Protein AF-A0A7S2D2C0-F1 (afdb_monomer_lite)

Foldseek 3Di:
DVVVVVVVVVVVVVVLQPDFAADLVVLVVLLVLLVVLLVVLVVLCDQDPVRDHRQLLVLLLSLLSSLLSLLQSLCSQAVGDGPCSVPVPDLCFSLNSLVSLLPGDGPDVLSVLSNPAPDDPVRSVVSSVSNDLSPAADPVDDHHSSPPDDPVSSVSSSVNSVSSSVSSVVSSPHDHDVPDPPPPDDD

Organism: NCBI:txid327968

Structure (mmCIF, N/CA/C/O backbone):
data_AF-A0A7S2D2C0-F1
#
_entry.id   AF-A0A7S2D2C0-F1
#
loop_
_atom_site.group_PDB
_atom_site.id
_atom_site.type_symbol
_atom_site.label_atom_id
_atom_site.label_alt_id
_atom_site.label_comp_id
_atom_site.label_asym_id
_atom_site.label_entity_id
_atom_site.label_seq_id
_atom_site.pdbx_PDB_ins_code
_atom_site.Cartn_x
_atom_site.Cartn_y
_atom_site.Cartn_z
_atom_site.occupancy
_atom_site.B_iso_or_equiv
_atom_site.auth_seq_id
_atom_site.auth_comp_id
_atom_site.auth_asym_id
_atom_site.auth_atom_id
_atom_site.pdbx_PDB_model_num
ATOM 1 N N . SER A 1 1 ? -29.778 35.497 5.885 1.00 68.94 1 SER A N 1
ATOM 2 C CA . SER A 1 1 ? -30.006 34.073 6.226 1.00 68.94 1 SER A CA 1
ATOM 3 C C . SER A 1 1 ? -29.494 33.054 5.188 1.00 68.94 1 SER A C 1
ATOM 5 O O . SER A 1 1 ? -29.761 31.874 5.357 1.00 68.94 1 SER A O 1
ATOM 7 N N . ARG A 1 2 ? -28.680 33.417 4.177 1.00 57.88 2 ARG A N 1
ATOM 8 C CA . ARG A 1 2 ? -27.965 32.431 3.324 1.00 57.88 2 ARG A CA 1
ATOM 9 C C . ARG A 1 2 ? -26.562 32.078 3.838 1.00 57.88 2 ARG A C 1
ATOM 11 O O . ARG A 1 2 ? -26.126 30.949 3.661 1.00 57.88 2 ARG A O 1
ATOM 18 N N . GLU A 1 3 ? -25.887 33.007 4.514 1.00 62.06 3 GLU A N 1
ATOM 19 C CA . GLU A 1 3 ? -24.570 32.765 5.128 1.00 62.06 3 GLU A CA 1
ATOM 20 C C . GLU A 1 3 ? -24.639 31.813 6.321 1.00 62.06 3 GLU A C 1
ATOM 22 O O . GLU A 1 3 ? -23.828 30.903 6.398 1.00 62.06 3 GLU A O 1
ATOM 27 N N . ALA A 1 4 ? -25.650 31.931 7.188 1.00 64.81 4 ALA A N 1
ATOM 28 C CA . ALA A 1 4 ? -25.847 30.996 8.300 1.00 64.81 4 ALA A CA 1
ATOM 29 C C . ALA A 1 4 ? -26.129 29.557 7.820 1.00 64.81 4 ALA A C 1
ATOM 31 O O . ALA A 1 4 ? -25.615 28.604 8.392 1.00 64.81 4 ALA A O 1
ATOM 32 N N . ALA A 1 5 ? -26.885 29.396 6.725 1.00 64.38 5 ALA A N 1
ATOM 33 C CA . ALA A 1 5 ? -27.133 28.089 6.113 1.00 64.38 5 ALA A CA 1
ATOM 34 C C . ALA A 1 5 ? -25.870 27.505 5.452 1.00 64.38 5 ALA A C 1
ATOM 36 O O . ALA A 1 5 ? -25.628 26.306 5.548 1.00 64.38 5 ALA A O 1
ATOM 37 N N . ARG A 1 6 ? -25.030 28.347 4.829 1.00 64.88 6 ARG A N 1
ATOM 38 C CA . ARG A 1 6 ? -23.723 27.932 4.289 1.00 64.88 6 ARG A CA 1
ATOM 39 C C . ARG A 1 6 ? -22.724 27.570 5.386 1.00 64.88 6 ARG A C 1
ATOM 41 O O . ARG A 1 6 ? -22.028 26.576 5.244 1.00 64.88 6 ARG A O 1
ATOM 48 N N . ALA A 1 7 ? -22.678 28.337 6.473 1.00 66.31 7 ALA A N 1
ATOM 49 C CA . ALA A 1 7 ? -21.824 28.051 7.621 1.00 66.31 7 ALA A CA 1
ATOM 50 C C . ALA A 1 7 ? -22.246 26.752 8.323 1.00 66.31 7 ALA A C 1
ATOM 52 O O . ALA A 1 7 ? -21.394 25.931 8.639 1.00 66.31 7 ALA A O 1
ATOM 53 N N . GLY A 1 8 ? -23.554 26.523 8.488 1.00 63.22 8 GLY A N 1
ATOM 54 C CA . GLY A 1 8 ? -24.083 25.267 9.027 1.00 63.22 8 GLY A CA 1
ATOM 55 C C . GLY A 1 8 ? -23.788 24.058 8.135 1.00 63.22 8 GLY A C 1
ATOM 56 O O . GLY A 1 8 ? -23.402 23.011 8.644 1.00 63.22 8 GLY A O 1
ATOM 57 N N . ALA A 1 9 ? -23.900 24.207 6.810 1.00 64.06 9 ALA A N 1
ATOM 58 C CA . ALA A 1 9 ? -23.531 23.154 5.864 1.00 64.06 9 ALA A CA 1
ATOM 59 C C . ALA A 1 9 ? -22.023 22.851 5.890 1.00 64.06 9 ALA A C 1
ATOM 61 O O . ALA A 1 9 ? -21.646 21.686 5.921 1.00 64.06 9 ALA A O 1
ATOM 62 N N . ALA A 1 10 ? -21.172 23.880 5.954 1.00 62.94 10 ALA A N 1
ATOM 63 C CA . ALA A 1 10 ? -19.723 23.714 6.053 1.00 62.94 10 ALA A CA 1
ATOM 64 C C . ALA A 1 10 ? -19.297 23.047 7.373 1.00 62.94 10 ALA A C 1
ATOM 66 O O . ALA A 1 10 ? -18.395 22.215 7.368 1.00 62.94 10 ALA A O 1
ATOM 67 N N . LEU A 1 11 ? -19.964 23.368 8.489 1.00 60.56 11 LEU A N 1
ATOM 68 C CA . LEU A 1 11 ? -19.725 22.698 9.770 1.00 60.56 11 LEU A CA 1
ATOM 69 C C . LEU A 1 11 ? -20.127 21.221 9.716 1.00 60.56 11 LEU A C 1
ATOM 71 O O . LEU A 1 11 ? -19.358 20.373 10.142 1.00 60.56 11 LEU A O 1
ATOM 75 N N . ALA A 1 12 ? -21.304 20.910 9.166 1.00 60.34 12 ALA A N 1
ATOM 76 C CA . ALA A 1 12 ? -21.775 19.532 9.037 1.00 60.34 12 ALA A CA 1
ATOM 77 C C . ALA A 1 12 ? -20.901 18.699 8.082 1.00 60.34 12 ALA A C 1
ATOM 79 O O . ALA A 1 12 ? -20.691 17.511 8.311 1.00 60.34 12 ALA A O 1
ATOM 80 N N . GLU A 1 13 ? -20.374 19.316 7.023 1.00 58.22 13 GLU A N 1
ATOM 81 C CA . GLU A 1 13 ? -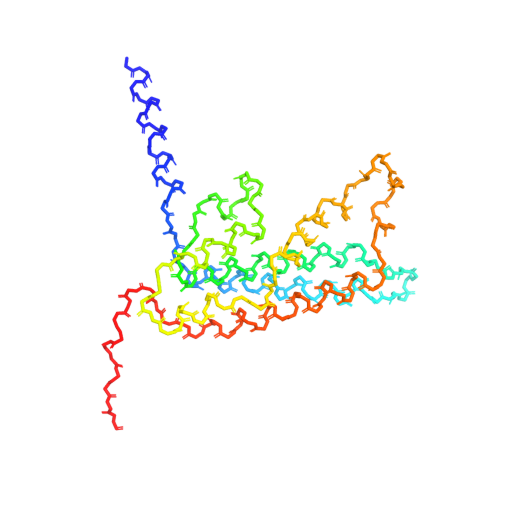19.440 18.681 6.090 1.00 58.22 13 GLU A CA 1
ATOM 82 C C . GLU A 1 13 ? -18.065 18.439 6.739 1.00 58.22 13 GLU A C 1
ATOM 84 O O . GLU A 1 13 ? -17.465 17.388 6.516 1.00 58.22 13 GLU A O 1
ATOM 89 N N . ALA A 1 14 ? -17.599 19.349 7.603 1.00 60.44 14 ALA A N 1
ATOM 90 C CA . ALA A 1 14 ? -16.394 19.155 8.410 1.00 60.44 14 ALA A CA 1
ATOM 91 C C . ALA A 1 14 ? -16.568 18.034 9.454 1.00 60.44 14 ALA A C 1
ATOM 93 O O . ALA A 1 14 ? -15.718 17.150 9.546 1.00 60.44 14 ALA A O 1
ATOM 94 N N . ASP A 1 15 ? -17.701 18.004 10.159 1.00 58.56 15 ASP A N 1
ATOM 95 C CA . ASP A 1 15 ? -18.046 16.948 11.126 1.00 58.56 15 ASP A CA 1
ATOM 96 C C . ASP A 1 15 ? -18.143 15.568 10.447 1.00 58.56 15 ASP A C 1
ATOM 98 O O . ASP A 1 15 ? -17.658 14.554 10.957 1.00 58.56 15 ASP A O 1
ATOM 102 N N . ALA A 1 16 ? -18.735 15.517 9.247 1.00 56.69 16 ALA A N 1
ATOM 103 C CA . ALA A 1 16 ? -18.801 14.301 8.442 1.00 56.69 16 ALA A CA 1
ATOM 104 C C . ALA A 1 16 ? -17.417 13.858 7.935 1.00 56.69 16 ALA A C 1
ATOM 106 O O . ALA A 1 16 ? -17.159 12.657 7.841 1.00 56.69 16 ALA A O 1
ATOM 107 N N . ALA A 1 17 ? -16.519 14.802 7.640 1.00 59.34 17 ALA A N 1
ATOM 108 C CA . ALA A 1 17 ? -15.149 14.510 7.231 1.00 59.34 17 ALA A CA 1
ATOM 109 C C . ALA A 1 17 ? -14.286 13.958 8.378 1.00 59.34 17 ALA A C 1
ATOM 111 O O . ALA A 1 17 ? -13.376 13.174 8.110 1.00 59.34 17 ALA A O 1
ATOM 112 N N . GLU A 1 18 ? -14.568 14.316 9.634 1.00 68.62 18 GLU A N 1
ATOM 113 C CA . GLU A 1 18 ? -13.828 13.820 10.804 1.00 68.62 18 GLU A CA 1
ATOM 114 C C . GLU A 1 18 ? -14.336 12.475 11.336 1.00 68.62 18 GLU A C 1
ATOM 116 O O . GLU A 1 18 ? -13.589 11.748 12.002 1.00 68.62 18 GLU A O 1
ATOM 121 N N . ARG A 1 19 ? -15.579 12.087 11.022 1.00 80.31 19 ARG A N 1
ATOM 122 C CA . ARG A 1 19 ? -16.138 10.819 11.499 1.00 80.31 19 ARG A CA 1
ATOM 123 C C . ARG A 1 19 ? -15.390 9.624 10.899 1.00 80.31 19 ARG A C 1
ATOM 125 O O . ARG A 1 19 ? -15.497 9.323 9.712 1.00 80.31 19 ARG A O 1
ATOM 132 N N . ARG A 1 20 ? -14.676 8.888 11.755 1.00 85.25 20 ARG A N 1
ATOM 133 C CA . ARG A 1 20 ? -14.013 7.631 11.389 1.00 85.25 20 ARG A CA 1
ATOM 134 C C . ARG A 1 20 ? -15.026 6.493 11.280 1.00 85.25 20 ARG A C 1
ATOM 136 O O . ARG A 1 20 ? -15.811 6.252 12.196 1.00 85.25 20 ARG A O 1
ATOM 143 N N . VAL A 1 21 ? -14.984 5.778 10.163 1.00 85.62 21 VAL A N 1
ATOM 144 C CA . VAL A 1 21 ? -15.832 4.619 9.877 1.00 85.62 21 VAL A CA 1
ATOM 145 C C . VAL A 1 21 ? -15.015 3.347 10.042 1.00 85.62 21 VAL A C 1
ATOM 147 O O . VAL A 1 21 ? -13.989 3.174 9.388 1.00 85.62 21 VAL A O 1
ATOM 150 N N . VAL A 1 22 ? -15.492 2.457 10.906 1.00 87.06 22 VAL A N 1
ATOM 151 C CA . VAL A 1 22 ? -15.033 1.071 11.021 1.00 87.06 22 VAL A CA 1
ATOM 152 C C . VAL A 1 22 ? -16.021 0.205 10.248 1.00 87.06 22 VAL A C 1
ATOM 154 O O . VAL A 1 22 ? -17.225 0.297 10.474 1.00 87.06 22 VAL A O 1
ATOM 157 N N . ASP A 1 23 ? -15.521 -0.609 9.324 1.00 89.44 23 ASP A N 1
ATOM 158 C CA . ASP A 1 23 ? -16.351 -1.464 8.475 1.00 89.44 23 ASP A CA 1
ATOM 159 C C . ASP A 1 23 ? -15.531 -2.665 7.994 1.00 89.44 23 ASP A C 1
ATOM 161 O O . ASP A 1 23 ? -14.694 -2.553 7.094 1.00 89.44 23 ASP A O 1
ATOM 165 N N . LYS A 1 24 ? -15.763 -3.838 8.593 1.00 86.12 24 LYS A N 1
ATOM 166 C CA . LYS A 1 24 ? -15.028 -5.061 8.240 1.00 86.12 24 LYS A CA 1
ATOM 167 C C . LYS A 1 24 ? -15.394 -5.629 6.876 1.00 86.12 24 LYS A C 1
ATOM 169 O O . LYS A 1 24 ? -14.548 -6.271 6.250 1.00 86.12 24 LYS A O 1
ATOM 174 N N . VAL A 1 25 ? -16.619 -5.402 6.404 1.00 90.12 25 VAL A N 1
ATOM 175 C CA . VAL A 1 25 ? -17.038 -5.852 5.071 1.00 90.12 25 VAL A CA 1
ATOM 176 C C . VAL A 1 25 ? -16.270 -5.052 4.027 1.00 90.12 25 VAL A C 1
ATOM 178 O O . VAL A 1 25 ? -15.662 -5.630 3.121 1.00 90.12 25 VAL A O 1
ATOM 181 N N . LEU A 1 26 ? -16.221 -3.730 4.197 1.00 91.56 26 LEU A N 1
ATOM 182 C CA . LEU A 1 26 ? -15.423 -2.854 3.350 1.00 91.56 26 LEU A CA 1
ATOM 183 C C . LEU A 1 26 ? -13.924 -3.144 3.493 1.00 91.56 26 LEU A C 1
ATOM 185 O O . LEU A 1 26 ? -13.220 -3.180 2.485 1.00 91.56 26 LEU A O 1
ATOM 189 N N . ALA A 1 27 ? -13.432 -3.429 4.702 1.00 92.19 27 ALA A N 1
ATOM 190 C CA . ALA A 1 27 ? -12.039 -3.815 4.913 1.00 92.19 27 ALA A CA 1
ATOM 191 C C . ALA A 1 27 ? -11.648 -5.050 4.091 1.00 92.19 27 ALA A C 1
ATOM 193 O O . ALA A 1 27 ? -10.611 -5.048 3.430 1.00 92.19 27 ALA A O 1
ATOM 194 N N . GLY A 1 28 ? -12.501 -6.081 4.071 1.00 93.62 28 GLY A N 1
ATOM 195 C CA . GLY A 1 28 ? -12.298 -7.267 3.237 1.00 93.62 28 GLY A CA 1
ATOM 196 C C . GLY A 1 28 ? -12.213 -6.937 1.743 1.00 93.62 28 GLY A C 1
ATOM 197 O O . GLY A 1 28 ? -11.390 -7.513 1.032 1.00 93.62 28 GLY A O 1
ATOM 198 N N . ARG A 1 29 ? -12.996 -5.960 1.262 1.00 95.19 29 ARG A N 1
ATOM 199 C CA . ARG A 1 29 ? -12.909 -5.475 -0.127 1.00 95.19 29 ARG A CA 1
ATOM 200 C C . ARG A 1 29 ? -11.583 -4.775 -0.404 1.00 95.19 29 ARG A C 1
ATOM 202 O O . ARG A 1 29 ? -10.926 -5.133 -1.373 1.00 95.19 29 ARG A O 1
ATOM 209 N N . TYR A 1 30 ? -11.141 -3.871 0.467 1.00 95.25 30 TYR A N 1
ATOM 210 C CA . TYR A 1 30 ? -9.826 -3.232 0.336 1.00 95.25 30 TYR A CA 1
ATOM 211 C C . TYR A 1 30 ? -8.680 -4.252 0.346 1.00 95.25 30 TYR A C 1
ATOM 213 O O . TYR A 1 30 ? -7.763 -4.165 -0.466 1.00 95.25 30 TYR A O 1
ATOM 221 N N . LEU A 1 31 ? -8.736 -5.269 1.210 1.00 96.25 31 LEU A N 1
ATOM 222 C CA . LEU A 1 31 ? -7.722 -6.322 1.203 1.00 96.25 31 LEU A CA 1
ATOM 223 C C . LEU A 1 31 ? -7.752 -7.144 -0.093 1.00 96.25 31 LEU A C 1
ATOM 225 O O . LEU A 1 31 ? -6.700 -7.532 -0.600 1.00 96.25 31 LEU A O 1
ATOM 229 N N . GLN A 1 32 ? -8.940 -7.409 -0.639 1.00 97.00 32 GLN A N 1
ATOM 230 C CA . GLN A 1 32 ? -9.084 -8.085 -1.925 1.00 97.00 32 GLN A CA 1
ATOM 231 C C . GLN A 1 32 ? -8.488 -7.259 -3.073 1.00 97.00 32 GLN A C 1
ATOM 233 O O . GLN A 1 32 ? -7.784 -7.829 -3.906 1.00 97.00 32 GLN A O 1
ATOM 238 N N . GLU A 1 33 ? -8.701 -5.941 -3.088 1.00 97.12 33 GLU A N 1
ATOM 239 C CA . GLU A 1 33 ? -8.042 -5.032 -4.037 1.00 97.12 33 GLU A CA 1
ATOM 240 C C . GLU A 1 33 ? -6.516 -5.120 -3.896 1.00 97.12 33 GLU A C 1
ATOM 242 O O . GLU A 1 33 ? -5.819 -5.367 -4.875 1.00 97.12 33 GLU A O 1
ATOM 247 N N . ALA A 1 34 ? -5.977 -5.077 -2.671 1.00 97.56 34 ALA A N 1
ATOM 248 C CA . ALA A 1 34 ? -4.537 -5.237 -2.443 1.00 97.56 34 ALA A CA 1
ATOM 249 C C . ALA A 1 34 ? -3.982 -6.567 -3.001 1.00 97.56 34 ALA A C 1
ATOM 251 O O . ALA A 1 34 ? -2.893 -6.611 -3.581 1.00 97.56 34 ALA A O 1
ATOM 252 N N . LYS A 1 35 ? -4.734 -7.668 -2.852 1.00 98.19 35 LYS A N 1
ATOM 253 C CA . LYS A 1 35 ? -4.386 -8.983 -3.422 1.00 98.19 35 LYS A CA 1
ATOM 254 C C . LYS A 1 35 ? -4.430 -8.958 -4.956 1.00 98.19 35 LYS A C 1
ATOM 256 O O . LYS A 1 35 ? -3.550 -9.549 -5.590 1.00 98.19 35 LYS A O 1
ATOM 261 N N . LEU A 1 36 ? -5.421 -8.287 -5.548 1.00 98.38 36 LEU A N 1
ATOM 262 C CA . LEU A 1 36 ? -5.562 -8.126 -6.997 1.00 98.38 36 LEU A CA 1
ATOM 263 C C . LEU A 1 36 ? -4.392 -7.332 -7.587 1.00 98.38 36 LEU A C 1
ATOM 265 O O . LEU A 1 36 ? -3.808 -7.768 -8.578 1.00 98.38 36 LEU A O 1
ATOM 269 N N . GLU A 1 37 ? -3.969 -6.252 -6.935 1.00 98.06 37 GLU A N 1
ATOM 270 C CA . GLU A 1 37 ? -2.798 -5.477 -7.355 1.00 98.06 37 GLU A CA 1
ATOM 271 C C . GLU A 1 37 ? -1.543 -6.359 -7.465 1.00 98.06 37 GLU A C 1
ATOM 273 O O . GLU A 1 37 ? -0.810 -6.320 -8.455 1.00 98.06 37 GLU A O 1
ATOM 278 N N . MET A 1 38 ? -1.342 -7.279 -6.517 1.00 98.31 38 MET A N 1
ATOM 279 C CA . MET A 1 38 ? -0.231 -8.238 -6.570 1.00 98.31 38 MET A CA 1
ATOM 280 C C . MET A 1 38 ? -0.382 -9.310 -7.666 1.00 98.31 38 MET A C 1
ATOM 282 O O . MET A 1 38 ? 0.610 -9.921 -8.080 1.00 98.31 38 MET A O 1
ATOM 286 N N . VAL A 1 39 ? -1.594 -9.580 -8.166 1.00 98.00 39 VAL A N 1
ATOM 287 C CA . VAL A 1 39 ? -1.796 -10.380 -9.392 1.00 98.00 39 VAL A CA 1
ATOM 288 C C . VAL A 1 39 ? -1.304 -9.595 -10.605 1.00 98.00 39 VAL A C 1
ATOM 290 O O . VAL A 1 39 ? -0.554 -10.143 -11.416 1.00 98.00 39 VAL A O 1
ATOM 293 N N . VAL A 1 40 ? -1.667 -8.315 -10.698 1.00 97.38 40 VAL A N 1
ATOM 294 C CA . VAL A 1 40 ? -1.250 -7.434 -11.797 1.00 97.38 40 VAL A CA 1
ATOM 295 C C . VAL A 1 40 ? 0.271 -7.298 -11.832 1.00 97.38 40 VAL A C 1
ATOM 297 O O . VAL A 1 40 ? 0.880 -7.522 -12.878 1.00 97.38 40 VAL A O 1
ATOM 300 N N . VAL A 1 41 ? 0.909 -7.056 -10.683 1.00 97.38 41 VAL A N 1
ATOM 301 C CA . VAL A 1 41 ? 2.376 -7.005 -10.553 1.00 97.38 41 VAL A CA 1
ATOM 302 C C . VAL A 1 41 ? 3.035 -8.276 -11.091 1.00 97.38 41 VAL A C 1
ATOM 304 O O . VAL A 1 41 ? 3.977 -8.201 -11.877 1.00 97.38 41 VAL A O 1
ATOM 307 N N . ARG A 1 42 ? 2.516 -9.460 -10.739 1.00 96.19 42 ARG A N 1
ATOM 308 C CA . ARG A 1 42 ? 3.052 -10.737 -11.244 1.00 96.19 42 ARG A CA 1
ATOM 309 C C . ARG A 1 42 ? 2.971 -10.860 -12.762 1.00 96.19 42 ARG A C 1
ATOM 311 O O . ARG A 1 42 ? 3.821 -11.533 -13.342 1.00 96.19 42 ARG A O 1
ATOM 318 N N . ARG A 1 43 ? 1.967 -10.253 -13.403 1.00 95.19 43 ARG A N 1
ATOM 319 C CA . ARG A 1 43 ? 1.872 -10.222 -14.867 1.00 95.19 43 ARG A CA 1
ATOM 320 C C . ARG A 1 43 ? 2.829 -9.199 -15.468 1.00 95.19 43 ARG A C 1
ATOM 322 O O . ARG A 1 43 ? 3.508 -9.528 -16.429 1.00 95.19 43 ARG A O 1
ATOM 329 N N . LEU A 1 44 ? 2.917 -8.006 -14.885 1.00 95.19 44 LEU A N 1
ATOM 330 C CA . LEU A 1 44 ? 3.800 -6.930 -15.351 1.00 95.19 44 LEU A CA 1
ATOM 331 C C . LEU A 1 44 ? 5.285 -7.280 -15.276 1.00 95.19 44 LEU A C 1
ATOM 333 O O . LEU A 1 44 ? 6.078 -6.707 -16.013 1.00 95.19 44 LEU A O 1
ATOM 337 N N . MET A 1 45 ? 5.661 -8.201 -14.394 1.00 96.12 45 MET A N 1
ATOM 338 C CA . MET A 1 45 ? 7.042 -8.654 -14.220 1.00 96.12 45 MET A CA 1
ATOM 339 C C . MET A 1 45 ? 7.412 -9.858 -15.092 1.00 96.12 45 MET A C 1
ATOM 341 O O . MET A 1 45 ? 8.476 -10.443 -14.902 1.00 96.12 45 MET A O 1
ATOM 345 N N . LYS A 1 46 ? 6.543 -10.261 -16.021 1.00 94.25 46 LYS A N 1
ATOM 346 C CA . LYS A 1 46 ? 6.809 -11.353 -16.954 1.00 94.25 46 LYS A CA 1
ATOM 347 C C . LYS A 1 46 ? 6.774 -10.837 -18.377 1.00 94.25 46 LYS A C 1
ATOM 349 O O . LYS A 1 46 ? 5.845 -10.126 -18.753 1.00 94.25 46 LYS A O 1
ATOM 354 N N . ASP A 1 47 ? 7.733 -11.291 -19.168 1.00 91.38 47 ASP A N 1
ATOM 355 C CA . ASP A 1 47 ? 7.628 -11.181 -20.612 1.00 91.38 47 ASP A CA 1
ATOM 356 C C . ASP A 1 47 ? 6.438 -12.024 -21.094 1.00 91.38 47 ASP A C 1
ATOM 358 O O . ASP A 1 47 ? 6.105 -13.075 -20.531 1.00 91.38 47 ASP A O 1
ATOM 362 N N . SER A 1 48 ? 5.746 -11.516 -22.107 1.00 87.00 48 SER A N 1
ATOM 363 C CA . SER A 1 48 ? 4.617 -12.188 -22.744 1.00 87.00 48 SER A CA 1
ATOM 364 C C . SER A 1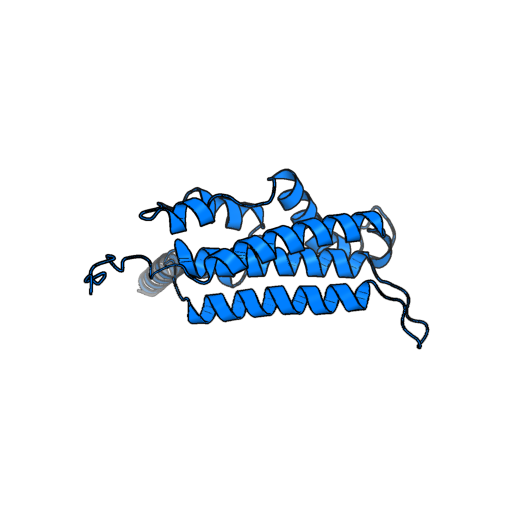 48 ? 5.027 -12.811 -24.072 1.00 87.00 48 SER A C 1
ATOM 366 O O . SER A 1 48 ? 5.947 -12.333 -24.734 1.00 87.00 48 SER A O 1
ATOM 368 N N . GLU A 1 49 ? 4.291 -13.840 -24.481 1.00 84.88 49 GLU A N 1
ATOM 369 C CA . GLU A 1 49 ? 4.462 -14.504 -25.779 1.00 84.88 49 GLU A CA 1
ATOM 370 C C . GLU A 1 49 ? 4.220 -13.543 -26.957 1.00 84.88 49 GLU A C 1
ATOM 372 O O . GLU A 1 49 ? 4.871 -13.666 -27.989 1.00 84.88 49 GLU A O 1
ATOM 377 N N . ASP A 1 50 ? 3.393 -12.509 -26.760 1.00 88.06 50 ASP A N 1
ATOM 378 C CA . ASP A 1 50 ? 3.104 -11.454 -27.743 1.00 88.06 50 ASP A CA 1
ATOM 379 C C . ASP A 1 50 ? 4.227 -10.401 -27.868 1.00 88.06 50 ASP A C 1
ATOM 381 O O . ASP A 1 50 ? 4.049 -9.345 -28.476 1.00 88.06 50 ASP A O 1
ATOM 385 N N . GLY A 1 51 ? 5.390 -10.638 -27.250 1.00 86.88 51 GLY A N 1
ATOM 386 C CA . GLY A 1 51 ? 6.549 -9.746 -27.318 1.00 86.88 51 GLY A CA 1
ATOM 387 C C . GLY A 1 51 ? 6.488 -8.530 -26.387 1.00 86.88 51 GLY A C 1
ATOM 388 O O . GLY A 1 51 ? 7.401 -7.699 -26.414 1.00 86.88 51 GLY A O 1
ATOM 389 N N . LEU A 1 52 ? 5.464 -8.410 -25.529 1.00 88.19 52 LEU A N 1
ATOM 390 C CA . LEU A 1 52 ? 5.464 -7.401 -24.462 1.00 88.19 52 LEU A CA 1
ATOM 391 C C . LEU A 1 52 ? 6.497 -7.778 -23.404 1.00 88.19 52 LEU A C 1
ATOM 393 O O . LEU A 1 52 ? 6.443 -8.874 -22.845 1.00 88.19 52 LEU A O 1
ATOM 397 N N . ARG A 1 53 ? 7.411 -6.850 -23.128 1.00 91.19 53 ARG A N 1
ATOM 398 C CA . ARG A 1 53 ? 8.436 -6.990 -22.092 1.00 91.19 53 ARG A CA 1
ATOM 399 C C . ARG A 1 53 ? 7.888 -6.626 -20.719 1.00 91.19 53 ARG A C 1
ATOM 401 O O . ARG A 1 53 ? 6.915 -5.874 -20.611 1.00 91.19 53 ARG A O 1
ATOM 408 N N . ALA A 1 54 ? 8.572 -7.094 -19.681 1.00 94.12 54 ALA A N 1
ATOM 409 C CA . ALA A 1 54 ? 8.331 -6.660 -18.315 1.00 94.12 54 ALA A CA 1
ATOM 410 C C . ALA A 1 54 ? 8.326 -5.121 -18.193 1.00 94.12 54 ALA A C 1
ATOM 412 O O . ALA A 1 54 ? 9.110 -4.416 -18.834 1.00 94.12 54 ALA A O 1
ATOM 413 N N . MET A 1 55 ? 7.452 -4.597 -17.330 1.00 94.38 55 MET A N 1
ATOM 414 C CA . MET A 1 55 ? 7.291 -3.163 -17.070 1.00 94.38 55 MET A CA 1
ATOM 415 C C . MET A 1 55 ? 7.496 -2.842 -15.581 1.00 94.38 55 MET A C 1
ATOM 417 O O . MET A 1 55 ? 6.517 -2.632 -14.852 1.00 94.38 55 MET A O 1
ATOM 421 N N . PRO A 1 56 ? 8.756 -2.745 -15.116 1.00 95.00 56 PRO A N 1
ATOM 422 C CA . PRO A 1 56 ? 9.077 -2.550 -13.702 1.00 95.00 56 PRO A CA 1
ATOM 423 C C . PRO A 1 56 ? 8.464 -1.278 -13.113 1.00 95.00 56 PRO A C 1
ATOM 425 O O . PRO A 1 56 ? 7.884 -1.315 -12.035 1.00 95.00 56 PRO A O 1
ATOM 428 N N . SER A 1 57 ? 8.488 -0.166 -13.853 1.00 93.44 57 SER A N 1
ATOM 429 C CA . SER A 1 57 ? 7.872 1.096 -13.418 1.00 93.4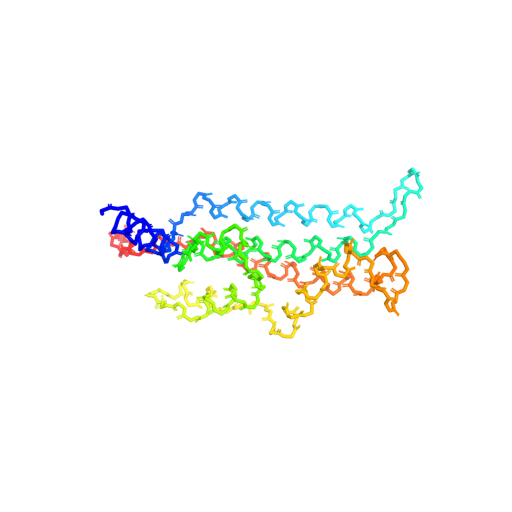4 57 SER A CA 1
ATOM 430 C C . SER A 1 57 ? 6.379 0.952 -13.100 1.00 93.44 57 SER A C 1
ATOM 432 O O . SER A 1 57 ? 5.907 1.411 -12.059 1.00 93.44 57 SER A O 1
ATOM 434 N N . ARG A 1 58 ? 5.629 0.205 -13.922 1.00 94.12 58 ARG A N 1
ATOM 435 C CA . ARG A 1 58 ? 4.218 -0.084 -13.628 1.00 94.12 58 ARG A CA 1
ATOM 436 C C . ARG A 1 58 ? 4.076 -1.022 -12.434 1.00 94.12 58 ARG A C 1
ATOM 438 O O . ARG A 1 58 ? 3.206 -0.790 -11.602 1.00 94.12 58 ARG A O 1
ATOM 445 N N . ALA A 1 59 ? 4.941 -2.026 -12.307 1.00 96.38 59 ALA A N 1
ATOM 446 C CA . ALA A 1 59 ? 4.941 -2.912 -11.147 1.00 96.38 59 ALA A CA 1
ATOM 447 C C . ALA A 1 59 ? 5.164 -2.145 -9.830 1.00 96.38 59 ALA A C 1
ATOM 449 O O . ALA A 1 59 ? 4.444 -2.393 -8.864 1.00 96.38 59 ALA A O 1
ATOM 450 N N . VAL A 1 60 ? 6.082 -1.170 -9.799 1.00 96.00 60 VAL A N 1
ATOM 451 C CA . VAL A 1 60 ? 6.309 -0.300 -8.630 1.00 96.00 60 VAL A CA 1
ATOM 452 C C . VAL A 1 60 ? 5.041 0.479 -8.267 1.00 96.00 60 VAL A C 1
ATOM 454 O O . VAL A 1 60 ? 4.659 0.516 -7.097 1.00 96.00 60 VAL A O 1
ATOM 457 N N . TRP A 1 61 ? 4.348 1.052 -9.256 1.00 95.12 61 TRP A N 1
ATOM 458 C CA . TRP A 1 61 ? 3.086 1.759 -9.019 1.00 95.12 61 TRP A CA 1
ATOM 459 C C . TRP A 1 61 ? 2.011 0.851 -8.402 1.00 95.12 61 TRP A C 1
ATOM 461 O O . TRP A 1 61 ? 1.422 1.205 -7.381 1.00 95.12 61 TRP A O 1
ATOM 471 N N . HIS A 1 62 ? 1.800 -0.340 -8.964 1.00 96.62 62 HIS A N 1
ATOM 472 C CA . HIS A 1 62 ? 0.829 -1.298 -8.426 1.00 96.62 62 HIS A CA 1
ATOM 473 C C . HIS A 1 62 ? 1.221 -1.810 -7.028 1.00 96.62 62 HIS A C 1
ATOM 475 O O . HIS A 1 62 ? 0.355 -2.015 -6.182 1.00 96.62 62 HIS A O 1
ATOM 481 N N . CYS A 1 63 ? 2.518 -1.940 -6.724 1.00 97.44 63 CYS A N 1
ATOM 482 C CA . CYS A 1 63 ? 2.975 -2.251 -5.366 1.00 97.44 63 CYS A CA 1
ATOM 483 C C . CYS A 1 63 ? 2.605 -1.144 -4.368 1.00 97.44 63 CYS A C 1
ATOM 485 O O . CYS A 1 63 ? 2.176 -1.445 -3.256 1.00 97.44 63 CYS A O 1
ATOM 487 N N . GLN A 1 64 ? 2.720 0.131 -4.754 1.00 95.56 64 GLN A N 1
ATOM 488 C CA . GLN A 1 64 ? 2.271 1.240 -3.907 1.00 95.56 64 GLN A CA 1
ATOM 489 C C . GLN A 1 64 ? 0.755 1.180 -3.666 1.00 95.56 64 GLN A C 1
ATOM 491 O O . GLN A 1 64 ? 0.328 1.339 -2.521 1.00 95.56 64 GLN A O 1
ATOM 496 N N . GLN A 1 65 ? -0.043 0.908 -4.704 1.00 94.81 65 GLN A N 1
ATOM 497 C CA . GLN A 1 65 ? -1.497 0.744 -4.569 1.00 94.81 65 GLN A CA 1
ATOM 498 C C . GLN A 1 65 ? -1.849 -0.429 -3.648 1.00 94.81 65 GLN A C 1
ATOM 500 O O . GLN A 1 65 ? -2.674 -0.276 -2.749 1.00 94.81 65 GLN A O 1
ATOM 505 N N . ALA A 1 66 ? -1.158 -1.565 -3.782 1.00 96.81 66 ALA A N 1
ATOM 506 C CA . ALA A 1 66 ? -1.337 -2.714 -2.899 1.00 96.81 66 ALA A CA 1
ATOM 507 C C . ALA A 1 66 ? -1.103 -2.349 -1.423 1.00 96.81 66 ALA A C 1
ATOM 509 O O . ALA A 1 66 ? -1.893 -2.727 -0.558 1.00 96.81 66 ALA A O 1
ATOM 510 N N . VAL A 1 67 ? -0.048 -1.577 -1.134 1.00 96.44 67 VAL A N 1
ATOM 511 C CA . VAL A 1 67 ? 0.248 -1.088 0.223 1.00 96.44 67 VAL A CA 1
ATOM 512 C C . VAL A 1 67 ? -0.848 -0.146 0.719 1.00 96.44 67 VAL A C 1
ATOM 514 O O . VAL A 1 67 ? -1.322 -0.305 1.840 1.00 96.44 67 VAL A O 1
ATOM 517 N N . GLU A 1 68 ? -1.300 0.803 -0.102 1.00 94.62 68 GLU A N 1
ATOM 518 C CA . GLU A 1 68 ? -2.375 1.727 0.279 1.00 94.62 68 GLU A CA 1
ATOM 519 C C . GLU A 1 68 ? -3.671 0.986 0.632 1.00 94.62 68 GLU A C 1
ATOM 521 O O . GLU A 1 68 ? -4.276 1.244 1.676 1.00 94.62 68 GLU A O 1
ATOM 526 N N . MET A 1 69 ? -4.079 0.035 -0.209 1.00 95.69 69 MET A N 1
ATOM 527 C CA . MET A 1 69 ? -5.284 -0.761 0.010 1.00 95.69 69 MET A CA 1
ATOM 528 C C . MET A 1 69 ? -5.154 -1.647 1.261 1.00 95.69 69 MET A C 1
ATOM 530 O O . MET A 1 69 ? -6.097 -1.749 2.049 1.00 95.69 69 MET A O 1
ATOM 534 N N . ALA A 1 70 ? -3.974 -2.226 1.507 1.00 95.88 70 ALA A N 1
ATOM 535 C CA . ALA A 1 70 ? -3.697 -3.003 2.715 1.00 95.88 70 ALA A CA 1
ATOM 536 C C . ALA A 1 70 ? -3.775 -2.147 3.995 1.00 95.88 70 ALA A C 1
ATOM 538 O O . ALA A 1 70 ? -4.397 -2.567 4.974 1.00 95.88 70 ALA A O 1
ATOM 539 N N . LEU A 1 71 ? -3.215 -0.930 3.981 1.00 94.62 71 LEU A N 1
ATOM 540 C CA . LEU A 1 71 ? -3.317 0.020 5.095 1.00 94.62 71 LEU A CA 1
ATOM 541 C C . LEU A 1 71 ? -4.768 0.426 5.356 1.00 94.62 71 LEU A C 1
ATOM 543 O O . LEU A 1 71 ? -5.220 0.385 6.497 1.00 94.62 71 LEU A O 1
ATOM 547 N N . LYS A 1 72 ? -5.522 0.759 4.303 1.00 93.75 72 LYS A N 1
ATOM 548 C CA . LYS A 1 72 ?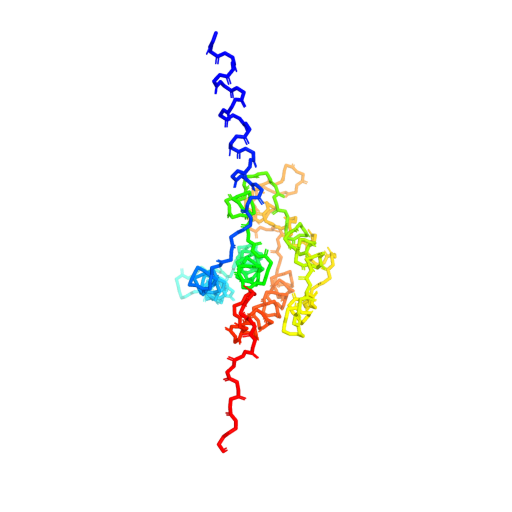 -6.946 1.110 4.412 1.00 93.75 72 LYS A CA 1
ATOM 549 C C . LYS A 1 72 ? -7.772 -0.034 4.995 1.00 93.75 72 LYS A C 1
ATOM 551 O O . LYS A 1 72 ? -8.581 0.203 5.889 1.00 93.75 72 LYS A O 1
ATOM 556 N N . SER A 1 73 ? -7.519 -1.272 4.567 1.00 94.00 73 SER A N 1
ATOM 557 C CA . SER A 1 73 ? -8.117 -2.467 5.177 1.00 94.00 73 SER A CA 1
ATOM 558 C C . SER A 1 73 ? -7.809 -2.559 6.677 1.00 94.00 73 SER A C 1
ATOM 560 O O . SER A 1 73 ? -8.719 -2.737 7.487 1.00 94.00 73 SER A O 1
ATOM 562 N N . ALA A 1 74 ? -6.543 -2.395 7.070 1.00 92.62 74 ALA A N 1
ATOM 563 C CA . ALA A 1 74 ? -6.139 -2.454 8.474 1.00 92.62 74 ALA A CA 1
ATOM 564 C C . ALA A 1 74 ? -6.790 -1.345 9.318 1.00 92.62 74 ALA A C 1
ATOM 5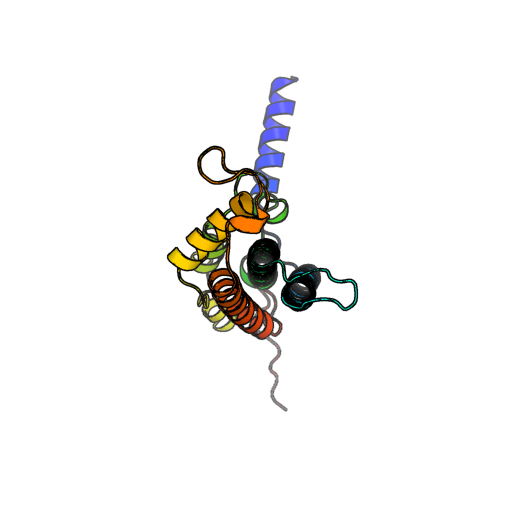66 O O . ALA A 1 74 ? -7.277 -1.607 10.420 1.00 92.62 74 ALA A O 1
ATOM 567 N N . MET A 1 75 ? -6.862 -0.122 8.788 1.00 91.88 75 MET A N 1
ATOM 568 C CA . MET A 1 75 ? -7.515 1.006 9.454 1.00 91.88 75 MET A CA 1
ATOM 569 C C . MET A 1 75 ? -9.010 0.748 9.638 1.00 91.88 75 MET A C 1
ATOM 571 O O . MET A 1 75 ? -9.497 0.853 10.759 1.00 91.88 75 MET A O 1
ATOM 575 N N . LEU A 1 76 ? -9.728 0.310 8.597 1.00 91.19 76 LEU A N 1
ATOM 576 C CA . LEU A 1 76 ? -11.161 -0.020 8.672 1.00 91.19 76 LEU A CA 1
ATOM 577 C C . LEU A 1 76 ? -11.496 -1.098 9.709 1.00 91.19 76 LEU A C 1
ATOM 579 O O . LEU A 1 76 ? -12.635 -1.158 10.164 1.00 91.19 76 LEU A O 1
ATOM 583 N N . ARG A 1 77 ? -10.526 -1.937 10.088 1.00 87.69 77 ARG A N 1
ATOM 584 C CA . ARG A 1 77 ? -10.677 -2.977 11.120 1.00 87.69 77 ARG A CA 1
ATOM 585 C C . ARG A 1 77 ? -10.326 -2.509 12.526 1.00 87.69 77 ARG A C 1
ATOM 587 O O . ARG A 1 77 ? -10.677 -3.189 13.484 1.00 87.69 77 ARG A O 1
ATOM 594 N N . THR A 1 78 ? -9.602 -1.402 12.665 1.00 86.62 78 THR A N 1
ATOM 595 C CA . THR A 1 78 ? -9.006 -1.005 13.945 1.00 86.62 78 THR A CA 1
ATOM 596 C C . THR A 1 78 ? -9.429 0.385 14.390 1.00 86.62 78 THR A C 1
ATOM 598 O O . THR A 1 78 ? -10.166 0.494 15.366 1.00 86.62 78 THR A O 1
ATOM 601 N N . CYS A 1 79 ? -8.972 1.429 13.701 1.00 86.56 79 CYS A N 1
ATOM 602 C CA . CYS A 1 79 ? -9.178 2.824 14.086 1.00 86.56 79 CYS A CA 1
ATOM 603 C C . CYS A 1 79 ? -10.204 3.569 13.223 1.00 86.56 79 CYS A C 1
ATOM 605 O O . CYS A 1 79 ? -10.606 4.677 13.566 1.00 86.56 79 CYS A O 1
ATOM 607 N N . GLY A 1 80 ? -10.645 2.956 12.129 1.00 87.56 80 GLY A N 1
ATOM 608 C CA . GLY A 1 80 ? -11.552 3.518 11.140 1.00 87.56 80 GLY A CA 1
ATOM 609 C C . GLY A 1 80 ? -10.894 4.513 10.178 1.00 87.56 80 GLY A C 1
ATOM 610 O O . GLY A 1 80 ? -9.850 5.104 10.464 1.00 87.56 80 GLY A O 1
ATOM 611 N N . LEU A 1 81 ? -11.530 4.708 9.022 1.00 87.00 81 LEU A N 1
ATOM 612 C CA . LEU A 1 81 ? -11.139 5.691 8.006 1.00 87.00 81 LEU A CA 1
ATOM 613 C C . LEU A 1 81 ? -12.066 6.902 8.033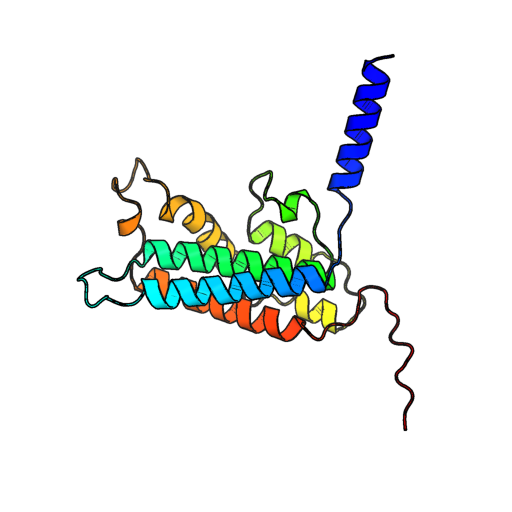 1.00 87.00 81 LEU A C 1
ATOM 615 O O . LEU A 1 81 ? -13.279 6.760 8.152 1.00 87.00 81 LEU A O 1
ATOM 619 N N . THR A 1 82 ? -11.497 8.083 7.847 1.00 85.12 82 THR A N 1
ATOM 620 C CA . THR A 1 82 ? -12.242 9.292 7.474 1.00 85.12 82 THR A CA 1
ATOM 621 C C . THR A 1 82 ? -12.580 9.295 5.980 1.00 85.12 82 THR A C 1
ATOM 623 O O . THR A 1 82 ? -11.919 8.627 5.178 1.00 85.12 82 THR A O 1
ATOM 626 N N . GLU A 1 83 ? -13.558 10.103 5.560 1.00 79.94 83 GLU A N 1
ATOM 627 C CA . GLU A 1 83 ? -13.878 10.284 4.132 1.00 79.94 83 GLU A CA 1
ATOM 628 C C . GLU A 1 83 ? -12.665 10.825 3.347 1.00 79.94 83 GLU A C 1
ATOM 630 O O . GLU A 1 83 ? -12.415 10.414 2.211 1.00 79.94 83 GLU A O 1
ATOM 635 N N . LYS A 1 84 ? -11.842 11.682 3.973 1.00 78.75 84 LYS A N 1
ATOM 636 C CA . LYS A 1 84 ? -10.583 12.172 3.390 1.00 78.75 84 LYS A CA 1
ATOM 637 C C . LYS A 1 84 ? -9.634 11.011 3.079 1.00 78.75 84 LYS A C 1
ATOM 639 O O . LYS A 1 84 ? -9.159 10.880 1.949 1.00 78.75 84 LYS A O 1
ATOM 644 N N . GLU A 1 85 ? -9.368 10.162 4.073 1.00 82.44 85 GLU A N 1
ATOM 645 C CA . GLU A 1 85 ? -8.489 8.990 3.951 1.00 82.44 85 GLU A CA 1
ATOM 646 C C . GLU A 1 85 ? -9.043 7.983 2.930 1.00 82.44 85 GLU A C 1
ATOM 648 O O . GLU A 1 85 ? -8.279 7.409 2.153 1.00 82.44 85 GLU A O 1
ATOM 653 N N . LYS A 1 86 ? -10.371 7.837 2.850 1.00 76.06 86 LYS A N 1
ATOM 654 C CA . LYS A 1 86 ? -11.052 6.945 1.905 1.00 76.06 86 LYS A CA 1
ATOM 655 C C . LYS A 1 86 ? -10.883 7.373 0.442 1.00 76.06 86 LYS A C 1
ATOM 657 O O . LYS A 1 86 ? -10.384 6.575 -0.355 1.00 76.06 86 LYS A O 1
ATOM 662 N N . TYR A 1 87 ? -11.253 8.609 0.090 1.00 70.56 87 TYR A N 1
ATOM 663 C CA . TYR A 1 87 ? -11.254 9.086 -1.307 1.00 70.56 87 TYR A CA 1
ATOM 664 C C . TYR A 1 87 ? -9.943 9.727 -1.766 1.00 70.56 87 TYR A C 1
ATOM 666 O O . TYR A 1 87 ? -9.831 10.113 -2.928 1.00 70.56 87 TYR A O 1
ATOM 674 N N . GLY A 1 88 ? -8.958 9.885 -0.877 1.00 62.44 88 GLY A N 1
ATOM 675 C CA . GLY A 1 88 ? -7.671 10.484 -1.239 1.00 62.44 88 GLY A CA 1
ATOM 676 C C . GLY A 1 88 ? -7.769 11.966 -1.620 1.00 62.44 88 GLY A C 1
ATOM 677 O O . GLY A 1 88 ? -6.885 12.487 -2.300 1.00 62.44 88 GLY A O 1
ATOM 678 N N . LYS A 1 89 ? -8.831 12.671 -1.197 1.00 49.66 89 LYS A N 1
ATOM 679 C CA . LYS A 1 89 ? -8.907 14.129 -1.349 1.00 49.66 89 LYS A CA 1
ATOM 680 C C . LYS A 1 89 ? -7.845 14.765 -0.446 1.00 49.66 89 LYS A C 1
ATOM 682 O O . LYS A 1 89 ? -7.993 14.797 0.770 1.00 49.66 89 LYS A O 1
ATOM 687 N N . GLY A 1 90 ? -6.778 15.266 -1.064 1.00 47.50 90 GLY A N 1
ATOM 688 C CA . GLY A 1 90 ? -5.668 15.935 -0.388 1.00 47.50 90 GLY A CA 1
ATOM 689 C C . GLY A 1 90 ? -4.545 14.977 -0.019 1.00 47.50 90 GLY A C 1
ATOM 690 O O . GLY A 1 90 ? -4.472 14.571 1.130 1.00 47.50 90 GLY A O 1
ATOM 691 N N . ASP A 1 91 ? -3.713 14.634 -1.010 1.00 53.88 91 ASP A N 1
ATOM 692 C CA . ASP A 1 91 ? -2.334 14.112 -0.915 1.00 53.88 91 ASP A CA 1
ATOM 693 C C . ASP A 1 91 ? -2.027 13.054 0.166 1.00 53.88 91 ASP A C 1
ATOM 695 O O . ASP A 1 91 ? -0.862 12.902 0.539 1.00 53.88 91 ASP A O 1
ATOM 699 N N . ASN A 1 92 ? -3.045 12.327 0.654 1.00 55.06 92 ASN A N 1
ATOM 700 C CA . ASN A 1 92 ? -2.915 11.425 1.794 1.00 55.06 92 ASN A CA 1
ATOM 701 C C . ASN A 1 92 ? -1.856 10.382 1.476 1.00 55.06 92 ASN A C 1
ATOM 703 O O . ASN A 1 92 ? -2.066 9.429 0.722 1.00 55.06 92 ASN A O 1
ATOM 707 N N . SER A 1 93 ? -0.685 10.617 2.044 1.00 79.12 93 SER A N 1
ATOM 708 C CA . SER A 1 93 ? 0.469 9.777 1.843 1.00 79.12 93 SER A CA 1
ATOM 709 C C . SER A 1 93 ? 0.281 8.454 2.568 1.00 79.12 93 SER A C 1
ATOM 711 O O . SER A 1 93 ? -0.387 8.385 3.599 1.00 79.12 93 SER A O 1
ATOM 713 N N . LEU A 1 94 ? 0.959 7.403 2.100 1.00 89.12 94 LEU A N 1
ATOM 714 C CA . LEU A 1 94 ? 1.108 6.169 2.881 1.00 89.12 94 LEU A CA 1
ATOM 715 C C . LEU A 1 94 ? 1.552 6.462 4.326 1.00 89.12 94 LEU A C 1
ATOM 717 O O . LEU A 1 94 ? 1.098 5.810 5.261 1.00 89.12 94 LEU A O 1
ATOM 721 N N . ARG A 1 95 ? 2.387 7.496 4.502 1.00 87.94 95 ARG A N 1
ATOM 722 C CA . ARG A 1 95 ? 2.852 7.982 5.801 1.00 87.94 95 ARG A CA 1
ATOM 723 C C . ARG A 1 95 ? 1.717 8.527 6.669 1.00 87.94 95 ARG A C 1
ATOM 725 O O . ARG A 1 95 ? 1.705 8.238 7.856 1.00 87.94 95 ARG A O 1
ATOM 732 N N . GLU A 1 96 ? 0.768 9.274 6.114 1.00 86.94 96 GLU A N 1
ATOM 733 C CA . GLU A 1 96 ? -0.397 9.762 6.867 1.00 86.94 96 GLU A CA 1
ATOM 734 C C . GLU A 1 96 ? -1.300 8.613 7.314 1.00 86.94 96 GLU A C 1
ATOM 736 O O . GLU A 1 96 ? -1.666 8.559 8.484 1.00 86.94 96 GLU A O 1
ATOM 741 N N . LEU A 1 97 ? -1.585 7.652 6.428 1.00 90.69 97 LEU A N 1
ATOM 742 C CA . LEU A 1 97 ? -2.365 6.461 6.788 1.00 90.69 97 LEU A CA 1
ATOM 743 C C . LEU A 1 97 ? -1.673 5.661 7.902 1.00 90.69 97 LEU A C 1
ATOM 745 O O . LEU A 1 97 ? -2.297 5.292 8.898 1.00 90.69 97 LEU A O 1
ATOM 749 N N . ALA A 1 98 ? -0.363 5.441 7.770 1.00 91.31 98 ALA A N 1
ATOM 750 C CA . ALA A 1 98 ? 0.438 4.764 8.782 1.00 91.31 98 ALA A CA 1
ATOM 751 C C . ALA A 1 98 ? 0.490 5.543 10.103 1.00 91.31 98 ALA A C 1
ATOM 753 O O . ALA A 1 98 ? 0.392 4.939 11.171 1.00 91.31 98 ALA A O 1
ATOM 754 N N . GLN A 1 99 ? 0.608 6.871 10.050 1.00 90.00 99 GLN A N 1
ATOM 755 C CA . GLN A 1 99 ? 0.618 7.714 11.240 1.00 90.00 99 GLN A CA 1
ATOM 756 C C . GLN A 1 99 ? -0.726 7.658 11.967 1.00 90.00 99 GLN A C 1
ATOM 758 O O . GLN A 1 99 ? -0.728 7.451 13.178 1.00 90.00 99 GLN A O 1
ATOM 763 N N . SER A 1 100 ? -1.845 7.775 11.245 1.00 88.25 100 SER A N 1
ATOM 764 C CA . SER A 1 100 ? -3.196 7.613 11.798 1.00 88.25 100 SER A CA 1
ATOM 765 C C . SER A 1 100 ? -3.378 6.249 12.467 1.00 88.25 100 SER A C 1
ATOM 767 O O . SER A 1 100 ? -3.986 6.153 13.531 1.00 88.25 100 SER A O 1
ATOM 769 N N . LEU A 1 101 ? -2.842 5.182 11.869 1.00 90.00 101 LEU A N 1
ATOM 770 C CA . LEU A 1 101 ? -2.914 3.841 12.444 1.00 90.00 101 LEU A CA 1
ATOM 771 C C . LEU A 1 101 ? -2.077 3.724 13.728 1.00 90.00 101 LEU A C 1
ATOM 773 O O . LEU A 1 101 ? -2.576 3.241 14.745 1.00 90.00 101 LEU A O 1
ATOM 777 N N . ARG A 1 102 ? -0.828 4.207 13.706 1.00 90.88 102 ARG A N 1
ATOM 778 C CA . ARG A 1 102 ? 0.098 4.172 14.854 1.00 90.88 102 ARG A CA 1
ATOM 779 C C . ARG A 1 102 ? -0.371 5.021 16.032 1.00 90.88 102 ARG A C 1
ATOM 781 O O . ARG A 1 102 ? -0.126 4.639 17.171 1.00 90.88 102 ARG A O 1
ATOM 788 N N . SER A 1 103 ? -1.004 6.164 15.772 1.00 88.25 103 SER A N 1
ATOM 789 C CA . SER A 1 103 ? -1.462 7.092 16.815 1.00 88.25 103 SER A CA 1
ATOM 790 C C . SER A 1 103 ? -2.836 6.748 17.387 1.00 88.25 103 SER A C 1
ATOM 792 O O . SER A 1 103 ? -3.228 7.314 18.408 1.00 88.25 103 SER A O 1
ATOM 794 N N . ALA A 1 104 ? -3.574 5.835 16.752 1.00 86.38 104 ALA A N 1
ATOM 795 C CA . ALA A 1 104 ? -4.877 5.418 17.238 1.00 86.38 104 ALA A CA 1
ATOM 796 C C . ALA A 1 104 ? -4.789 4.795 18.639 1.00 86.38 104 ALA A C 1
ATOM 798 O O . ALA A 1 104 ? -3.835 4.100 18.986 1.00 86.38 104 ALA A O 1
ATOM 799 N N . SER A 1 105 ? -5.813 4.996 19.463 1.00 82.19 105 SER A N 1
ATOM 800 C CA . SER A 1 105 ? -5.894 4.297 20.744 1.00 82.19 105 SER A CA 1
ATOM 801 C C . SER A 1 105 ? -6.152 2.806 20.512 1.00 82.19 105 SER A C 1
ATOM 803 O O . SER A 1 105 ? -7.127 2.432 19.862 1.00 82.19 105 SER A O 1
ATOM 805 N N . ALA A 1 106 ? -5.293 1.946 21.061 1.00 83.00 106 ALA A N 1
ATOM 806 C CA . ALA A 1 106 ? -5.457 0.498 20.996 1.00 83.00 106 ALA A CA 1
ATOM 807 C C . ALA A 1 106 ? -6.034 -0.037 22.312 1.00 83.00 106 ALA A C 1
ATOM 809 O O . ALA A 1 106 ? -5.385 0.018 23.357 1.00 83.00 106 ALA A O 1
ATOM 810 N N . MET A 1 107 ? -7.248 -0.586 22.256 1.00 79.81 107 MET A N 1
ATOM 811 C CA . MET A 1 107 ? -7.927 -1.178 23.416 1.00 79.81 107 MET A CA 1
ATOM 812 C C . MET A 1 107 ? -7.649 -2.680 23.555 1.00 79.81 107 MET A C 1
ATOM 814 O O . MET A 1 107 ? -7.839 -3.253 24.624 1.00 79.81 107 MET A O 1
ATOM 818 N N . THR A 1 108 ? -7.176 -3.323 22.485 1.00 78.44 108 THR A N 1
ATOM 819 C CA . THR A 1 108 ? -6.877 -4.761 22.427 1.00 78.44 108 THR A CA 1
ATOM 820 C C . THR A 1 108 ? -5.438 -5.013 21.969 1.00 78.44 108 THR A C 1
ATOM 822 O O . THR A 1 108 ? -4.842 -4.198 21.262 1.00 78.44 108 THR A O 1
ATOM 825 N N . GLU A 1 109 ? -4.871 -6.168 22.327 1.00 78.50 109 GLU A N 1
ATOM 826 C CA . GLU A 1 109 ? -3.544 -6.596 21.845 1.00 78.50 109 GLU A CA 1
ATOM 827 C C . GLU A 1 109 ? -3.525 -6.773 20.318 1.00 78.50 109 GLU A C 1
ATOM 829 O O . GLU A 1 109 ? -2.542 -6.515 19.633 1.00 78.50 109 GLU A O 1
ATOM 834 N N . GLN A 1 110 ? -4.659 -7.191 19.772 1.00 72.25 110 GLN A N 1
ATOM 835 C CA . GLN A 1 110 ? -4.985 -7.251 18.354 1.00 72.25 110 GLN A CA 1
ATOM 836 C C . GLN A 1 110 ? -4.793 -5.892 17.661 1.00 72.25 110 GLN A C 1
ATOM 838 O O . GLN A 1 110 ? -4.085 -5.802 16.659 1.00 72.25 110 GLN A O 1
ATOM 843 N N . GLN A 1 111 ? -5.371 -4.826 18.219 1.00 80.00 111 GLN A N 1
ATOM 844 C CA . GLN A 1 111 ? -5.193 -3.465 17.706 1.00 80.00 111 GLN A CA 1
ATOM 845 C C . GLN A 1 111 ? -3.749 -2.975 17.875 1.00 80.00 111 GLN A C 1
ATOM 847 O O . GLN A 1 111 ? -3.228 -2.352 16.959 1.00 80.00 111 GLN A O 1
ATOM 852 N N . ARG A 1 112 ? -3.063 -3.312 18.979 1.00 84.81 112 ARG A N 1
ATOM 853 C CA . ARG A 1 112 ? -1.629 -2.994 19.147 1.00 84.81 112 ARG A CA 1
ATOM 854 C C . ARG A 1 112 ? -0.757 -3.660 18.083 1.00 84.81 112 ARG A C 1
ATOM 856 O O . ARG A 1 112 ? 0.136 -3.024 17.533 1.00 84.81 112 ARG A O 1
ATOM 863 N N . ARG A 1 113 ? -1.040 -4.914 17.722 1.00 82.12 113 ARG A N 1
ATOM 864 C CA . ARG A 1 113 ? -0.357 -5.604 16.613 1.00 82.12 113 ARG A CA 1
ATOM 865 C C . ARG A 1 113 ? -0.588 -4.915 15.268 1.00 82.12 113 ARG A C 1
ATOM 867 O O . ARG A 1 113 ? 0.344 -4.794 14.478 1.00 82.12 113 ARG A O 1
ATOM 874 N N . ALA A 1 114 ? -1.785 -4.382 15.031 1.00 84.31 114 ALA A N 1
ATOM 875 C CA . ALA A 1 114 ? -2.051 -3.561 13.850 1.00 84.31 114 ALA A CA 1
ATOM 876 C C . ALA A 1 114 ? -1.261 -2.234 13.835 1.00 84.31 114 ALA A C 1
ATOM 878 O O . ALA A 1 114 ? -1.205 -1.569 12.814 1.00 84.31 114 ALA A O 1
ATOM 879 N N . GLN A 1 115 ? -0.611 -1.827 14.923 1.00 88.69 115 GLN A N 1
ATOM 880 C CA . GLN A 1 115 ? 0.251 -0.636 14.932 1.00 88.69 115 GLN A CA 1
ATOM 881 C C . GLN A 1 115 ? 1.704 -0.966 14.571 1.00 88.69 115 GLN A C 1
ATOM 883 O O . GLN A 1 115 ? 2.486 -0.071 14.246 1.00 88.69 115 GLN A O 1
ATOM 888 N N . GLN A 1 116 ? 2.060 -2.253 14.570 1.00 90.88 116 GLN A N 1
ATOM 889 C CA . GLN A 1 116 ? 3.380 -2.759 14.198 1.00 90.88 116 GLN A CA 1
ATOM 890 C C . GLN A 1 116 ? 3.466 -2.945 12.679 1.00 90.88 116 GLN A C 1
ATOM 892 O O . GLN A 1 116 ? 3.426 -4.057 12.156 1.00 90.88 116 GLN A O 1
ATOM 897 N N . LEU A 1 117 ? 3.539 -1.827 11.957 1.00 92.31 117 LEU A N 1
ATOM 898 C CA . LEU A 1 117 ? 3.659 -1.831 10.500 1.00 92.31 117 LEU A CA 1
ATOM 899 C C . LEU A 1 117 ? 4.972 -2.493 10.046 1.00 92.31 117 LEU A C 1
ATOM 901 O O . LEU A 1 117 ? 6.036 -2.122 10.544 1.00 92.31 117 LEU A O 1
ATOM 905 N N . PRO A 1 118 ? 4.945 -3.392 9.044 1.00 93.94 118 PRO A N 1
ATOM 906 C CA . PRO A 1 118 ? 6.132 -4.093 8.547 1.00 93.94 118 PRO A CA 1
ATOM 907 C C . PRO A 1 118 ? 6.917 -3.244 7.530 1.00 93.94 118 PRO A C 1
ATOM 909 O O . PRO A 1 118 ? 7.402 -3.759 6.521 1.00 93.94 118 PRO A O 1
ATOM 912 N N . MET A 1 119 ? 6.962 -1.925 7.729 1.00 93.56 119 MET A N 1
ATOM 913 C CA . MET A 1 119 ? 7.554 -0.977 6.787 1.00 93.56 119 MET A CA 1
ATOM 914 C C . MET A 1 119 ? 8.076 0.267 7.507 1.00 93.56 119 MET A C 1
ATOM 916 O O . MET A 1 119 ? 7.412 0.806 8.398 1.00 93.56 119 MET A O 1
ATOM 920 N N . SER A 1 120 ? 9.257 0.728 7.089 1.00 93.88 120 SER A N 1
ATOM 921 C CA . SER A 1 120 ? 9.868 1.958 7.593 1.00 93.88 120 SER A CA 1
ATOM 922 C C . SER A 1 120 ? 9.234 3.214 6.980 1.00 93.88 120 SER A C 1
ATOM 924 O O . SER A 1 120 ? 8.581 3.169 5.934 1.00 93.88 120 SER A O 1
ATOM 926 N N . ASP A 1 121 ? 9.456 4.366 7.610 1.00 90.38 121 ASP A N 1
ATOM 927 C CA . ASP A 1 121 ? 8.976 5.655 7.096 1.00 90.38 121 ASP A CA 1
ATOM 928 C C . ASP A 1 121 ? 9.688 6.092 5.812 1.00 90.38 121 ASP A C 1
ATOM 930 O O . ASP A 1 121 ? 9.101 6.833 5.012 1.00 90.38 121 ASP A O 1
ATOM 934 N N . ASP A 1 122 ? 10.916 5.616 5.603 1.00 92.56 122 ASP A N 1
ATOM 935 C CA . ASP A 1 122 ? 11.704 5.855 4.394 1.00 92.56 122 ASP A CA 1
ATOM 936 C C . ASP A 1 122 ? 11.188 5.016 3.224 1.00 92.56 122 ASP A C 1
ATOM 938 O O . ASP A 1 122 ? 11.038 5.528 2.114 1.00 92.56 122 ASP A O 1
ATOM 942 N N . ASP A 1 123 ? 10.825 3.755 3.470 1.00 94.69 123 ASP A N 1
ATOM 943 C CA . ASP A 1 123 ? 10.190 2.903 2.461 1.00 94.69 123 ASP A CA 1
ATOM 944 C C . ASP A 1 123 ? 8.828 3.459 2.031 1.00 94.69 123 ASP A C 1
ATOM 946 O O . ASP A 1 123 ? 8.520 3.512 0.838 1.00 94.69 123 ASP A O 1
ATOM 950 N N . MET A 1 124 ? 8.030 3.947 2.987 1.00 92.50 124 MET A N 1
ATOM 951 C CA . MET A 1 124 ? 6.755 4.603 2.687 1.00 92.50 124 MET A CA 1
ATOM 952 C C . MET A 1 124 ? 6.937 5.901 1.897 1.00 92.50 124 MET A C 1
ATOM 954 O O . MET A 1 124 ? 6.161 6.172 0.977 1.00 92.50 124 MET A O 1
ATOM 958 N N . ALA A 1 125 ? 7.950 6.705 2.231 1.00 90.31 125 ALA A N 1
ATOM 959 C CA . ALA A 1 125 ? 8.262 7.925 1.489 1.00 90.31 125 ALA A CA 1
ATOM 960 C C . ALA A 1 125 ? 8.717 7.614 0.058 1.00 90.31 125 ALA A C 1
ATOM 962 O O . ALA A 1 125 ? 8.246 8.249 -0.888 1.00 90.31 125 ALA A O 1
ATOM 963 N N . TRP A 1 126 ? 9.567 6.599 -0.107 1.00 92.56 126 TRP A N 1
ATOM 964 C CA . TRP A 1 126 ? 10.022 6.137 -1.413 1.00 92.56 126 TRP A CA 1
ATOM 965 C C . TRP A 1 126 ? 8.852 5.647 -2.281 1.00 92.56 126 TRP A C 1
ATOM 967 O O . TRP A 1 126 ? 8.711 6.087 -3.424 1.00 92.56 126 TRP A O 1
ATOM 977 N N . LEU A 1 127 ? 7.947 4.828 -1.727 1.00 92.25 127 LEU A N 1
ATOM 978 C CA . LEU A 1 127 ? 6.737 4.387 -2.433 1.00 92.25 127 LEU A CA 1
ATOM 979 C C . LEU A 1 127 ? 5.806 5.560 -2.783 1.00 92.25 127 LEU A C 1
ATOM 981 O O . LEU A 1 127 ? 5.279 5.598 -3.897 1.00 92.25 127 LEU A O 1
ATOM 985 N N . LYS A 1 128 ? 5.626 6.545 -1.885 1.00 88.06 128 LYS A N 1
ATOM 986 C CA . LYS A 1 128 ? 4.838 7.761 -2.181 1.00 88.06 128 LYS A CA 1
ATOM 987 C C . LYS A 1 128 ? 5.415 8.496 -3.389 1.00 88.06 128 LYS A C 1
ATOM 989 O O . LYS A 1 128 ? 4.671 8.870 -4.291 1.00 88.06 128 LYS A O 1
ATOM 994 N N . GLN A 1 129 ? 6.730 8.699 -3.425 1.00 86.06 129 GLN A N 1
ATOM 995 C CA . GLN A 1 129 ? 7.379 9.369 -4.550 1.00 86.06 129 GLN A CA 1
ATOM 996 C C . GLN A 1 129 ? 7.170 8.589 -5.856 1.00 86.06 129 GLN A C 1
ATOM 998 O O . GLN A 1 129 ? 6.871 9.184 -6.895 1.00 86.06 129 GLN A O 1
ATOM 1003 N N . ALA A 1 130 ? 7.243 7.259 -5.784 1.00 84.81 130 ALA A N 1
ATOM 1004 C CA . ALA A 1 130 ? 7.046 6.394 -6.936 1.00 84.81 130 ALA A CA 1
ATOM 1005 C C . ALA A 1 130 ? 5.635 6.450 -7.538 1.00 84.81 130 ALA A C 1
ATOM 1007 O O . ALA A 1 130 ? 5.490 6.285 -8.748 1.00 84.81 130 ALA A O 1
ATOM 1008 N N . TYR A 1 131 ? 4.602 6.765 -6.749 1.00 82.88 131 TYR A N 1
ATOM 1009 C CA . TYR A 1 131 ? 3.214 6.858 -7.224 1.00 82.88 131 TYR A CA 1
ATOM 1010 C C . TYR A 1 131 ? 3.008 7.837 -8.396 1.00 82.88 131 TYR A C 1
ATOM 1012 O O . TYR A 1 131 ? 2.257 7.549 -9.337 1.00 82.88 131 TYR A O 1
ATOM 1020 N N . LEU A 1 132 ? 3.642 9.012 -8.341 1.00 82.62 132 LEU A N 1
ATOM 1021 C CA . LEU A 1 132 ? 3.560 10.009 -9.414 1.00 82.62 132 LEU A CA 1
ATOM 1022 C C . LEU A 1 132 ? 4.611 9.747 -10.490 1.00 82.62 132 LEU A C 1
ATOM 1024 O O . LEU A 1 132 ? 4.291 9.749 -11.678 1.00 82.62 132 LEU A O 1
ATOM 1028 N N . ALA A 1 133 ? 5.838 9.470 -10.060 1.00 83.38 133 ALA A N 1
ATOM 1029 C CA . ALA A 1 133 ? 7.000 9.269 -10.913 1.00 83.38 133 ALA A CA 1
ATOM 1030 C C . ALA A 1 133 ? 6.787 8.122 -11.928 1.00 83.38 133 ALA A C 1
ATOM 1032 O O . ALA A 1 133 ? 7.027 8.274 -13.123 1.00 83.38 133 ALA A O 1
ATOM 1033 N N . ALA A 1 134 ? 6.183 7.011 -11.498 1.00 83.62 134 ALA A N 1
ATOM 1034 C CA . ALA A 1 134 ? 5.894 5.866 -12.364 1.00 83.62 134 ALA A CA 1
ATOM 1035 C C . ALA A 1 134 ? 4.799 6.112 -13.427 1.00 83.62 134 ALA A C 1
ATOM 1037 O O . ALA A 1 134 ? 4.585 5.275 -14.309 1.00 83.62 134 ALA A O 1
ATOM 1038 N N . ARG A 1 135 ? 4.067 7.235 -13.356 1.00 84.69 135 ARG A N 1
ATOM 1039 C CA . ARG A 1 135 ? 2.924 7.526 -14.243 1.00 84.69 135 ARG A CA 1
ATOM 1040 C C . ARG A 1 135 ? 3.077 8.793 -15.066 1.00 84.69 135 ARG A C 1
ATOM 1042 O O . ARG A 1 135 ? 2.535 8.836 -16.168 1.00 84.69 135 ARG A O 1
ATOM 1049 N N . TYR A 1 136 ? 3.786 9.788 -14.549 1.00 82.19 136 TYR A N 1
ATOM 1050 C CA . TYR A 1 136 ? 3.928 11.090 -15.185 1.00 82.19 136 TYR A CA 1
ATOM 1051 C C . TYR A 1 136 ? 5.391 11.359 -15.548 1.00 82.19 136 TYR A C 1
ATOM 1053 O O . TYR A 1 136 ? 6.279 11.094 -14.731 1.00 82.19 136 TYR A O 1
ATOM 1061 N N . PRO A 1 137 ? 5.665 11.862 -16.767 1.00 79.62 137 PRO A N 1
ATOM 1062 C CA . PRO A 1 137 ? 7.010 12.250 -17.161 1.00 79.62 137 PRO A CA 1
ATOM 1063 C C . PRO A 1 137 ? 7.586 13.265 -16.176 1.00 79.62 137 PRO A C 1
ATOM 1065 O O . PRO A 1 137 ? 6.891 14.178 -15.727 1.00 79.62 137 PRO A O 1
ATOM 1068 N N . ASN A 1 138 ? 8.866 13.117 -15.851 1.00 71.69 138 ASN A N 1
ATOM 1069 C CA . ASN A 1 138 ? 9.584 14.123 -15.089 1.00 71.69 138 ASN A CA 1
ATOM 1070 C C . ASN A 1 138 ? 10.362 14.988 -16.080 1.00 71.69 138 ASN A C 1
ATOM 1072 O O . ASN A 1 138 ? 11.264 14.487 -16.746 1.00 71.69 138 ASN A O 1
ATOM 1076 N N . ALA A 1 139 ? 10.057 16.287 -16.124 1.00 65.44 139 ALA A N 1
ATOM 1077 C CA . ALA A 1 139 ? 10.704 17.252 -17.016 1.00 65.44 139 ALA A CA 1
ATOM 1078 C C . ALA A 1 139 ? 12.245 17.281 -16.901 1.00 65.44 139 ALA A C 1
ATOM 1080 O O . ALA A 1 139 ? 12.918 17.764 -17.803 1.00 65.44 139 ALA A O 1
ATOM 1081 N N . SER A 1 140 ? 12.810 16.762 -15.804 1.00 67.75 140 SER A N 1
ATOM 1082 C CA . SER A 1 140 ? 14.258 16.701 -15.565 1.00 67.75 140 SER A CA 1
ATOM 1083 C C . SER A 1 140 ? 14.927 15.362 -15.917 1.00 67.75 140 SER A C 1
ATOM 1085 O O . SER A 1 140 ? 16.156 15.300 -15.944 1.00 67.75 140 SER A O 1
ATOM 1087 N N . ARG A 1 141 ? 14.171 14.276 -16.147 1.00 62.69 141 ARG A N 1
ATOM 1088 C CA . ARG A 1 141 ? 14.713 12.913 -16.315 1.00 62.69 141 ARG A CA 1
ATOM 1089 C C . ARG A 1 141 ? 13.821 12.055 -17.225 1.00 62.69 141 ARG A C 1
ATOM 1091 O O . ARG A 1 141 ? 12.977 11.326 -16.721 1.00 62.69 141 ARG A O 1
ATOM 1098 N N . CYS A 1 142 ? 14.089 12.096 -18.534 1.00 58.75 142 CYS A N 1
ATOM 1099 C CA . CYS A 1 142 ? 13.489 11.267 -19.597 1.00 58.75 142 CYS A CA 1
ATOM 1100 C C . CYS A 1 142 ? 11.956 11.372 -19.780 1.00 58.75 142 CYS A C 1
ATOM 1102 O O . CYS A 1 142 ? 11.170 11.316 -18.837 1.00 58.75 142 CYS A O 1
ATOM 1104 N N . ASP A 1 143 ? 11.521 11.424 -21.041 1.00 71.56 143 ASP A N 1
ATOM 1105 C CA . ASP A 1 143 ? 10.129 11.726 -21.413 1.00 71.56 143 ASP A CA 1
ATOM 1106 C C . ASP A 1 143 ? 9.121 10.597 -21.128 1.00 71.56 143 ASP A C 1
ATOM 1108 O O . ASP A 1 143 ? 7.912 10.828 -21.158 1.00 71.56 143 ASP A O 1
ATOM 1112 N N . VAL A 1 144 ? 9.579 9.373 -20.826 1.00 83.31 144 VAL A N 1
ATOM 1113 C CA . VAL A 1 144 ? 8.695 8.205 -20.667 1.00 83.31 144 VAL A CA 1
ATOM 1114 C C . VAL A 1 144 ? 8.824 7.590 -19.262 1.00 83.31 144 VAL A C 1
ATOM 1116 O O . VAL A 1 144 ? 9.878 7.039 -18.932 1.00 83.31 144 VAL A O 1
ATOM 1119 N N . PRO A 1 145 ? 7.748 7.577 -18.446 1.00 85.12 145 PRO A N 1
ATOM 1120 C CA . PRO A 1 145 ? 7.745 7.027 -17.080 1.00 85.12 145 PRO A CA 1
ATOM 1121 C C . PRO A 1 145 ? 8.193 5.567 -16.971 1.00 85.12 145 PRO A C 1
ATOM 1123 O O . PRO A 1 145 ? 8.668 5.130 -15.923 1.00 85.12 145 PRO A O 1
ATOM 1126 N N . ALA A 1 146 ? 8.058 4.803 -18.059 1.00 85.75 146 ALA A N 1
ATOM 1127 C CA . ALA A 1 146 ? 8.459 3.402 -18.130 1.00 85.75 146 ALA A CA 1
ATOM 1128 C C . ALA A 1 146 ? 9.950 3.183 -17.814 1.00 85.75 146 ALA A C 1
ATOM 1130 O O . ALA A 1 146 ? 10.299 2.116 -17.318 1.00 85.75 146 ALA A O 1
ATOM 1131 N N . TYR A 1 147 ? 10.802 4.187 -18.047 1.00 86.19 147 TYR A N 1
ATOM 1132 C CA . TYR A 1 147 ? 12.246 4.103 -17.807 1.00 86.19 147 TYR A CA 1
ATOM 1133 C C . TYR A 1 147 ? 12.690 4.616 -16.433 1.00 86.19 147 TYR A C 1
ATOM 1135 O O . TYR A 1 147 ? 13.881 4.581 -16.137 1.00 86.19 147 TYR A O 1
ATOM 1143 N N . GLN A 1 148 ? 11.776 5.107 -15.589 1.00 87.19 148 GLN A N 1
ATOM 1144 C CA . GLN A 1 148 ? 12.164 5.693 -14.300 1.00 87.19 148 GLN A CA 1
ATOM 1145 C C . GLN A 1 148 ? 12.594 4.665 -13.249 1.00 87.19 148 GLN A C 1
ATOM 1147 O O . GLN A 1 148 ? 13.344 5.018 -12.343 1.00 87.19 148 GLN A O 1
ATOM 1152 N N . TYR A 1 149 ? 12.134 3.419 -13.370 1.00 90.88 149 TYR A N 1
ATOM 1153 C CA . TYR A 1 149 ? 12.392 2.351 -12.407 1.00 90.88 149 TYR A CA 1
ATOM 1154 C C . TYR A 1 149 ? 12.838 1.079 -13.119 1.00 90.88 149 TYR A C 1
ATOM 1156 O O . TYR A 1 149 ? 12.273 0.709 -14.154 1.00 90.88 149 TYR A O 1
ATOM 1164 N N . GLY A 1 150 ? 13.836 0.409 -12.546 1.00 93.00 150 GLY A N 1
ATOM 1165 C CA . GLY A 1 150 ? 14.387 -0.845 -13.051 1.00 93.00 150 GLY A CA 1
ATOM 1166 C C . GLY A 1 150 ? 13.862 -2.082 -12.321 1.00 93.00 150 GLY A C 1
ATOM 1167 O O . GLY A 1 150 ? 13.013 -2.008 -11.434 1.00 93.00 150 GLY A O 1
ATOM 1168 N N . MET A 1 151 ? 14.412 -3.246 -12.681 1.00 95.62 151 MET A N 1
ATOM 1169 C CA . MET A 1 151 ? 14.060 -4.533 -12.063 1.00 95.62 151 MET A CA 1
ATOM 1170 C C . MET A 1 151 ? 14.303 -4.541 -10.549 1.00 95.62 151 MET A C 1
ATOM 1172 O O . MET A 1 151 ? 13.424 -4.959 -9.805 1.00 95.62 151 MET A O 1
ATOM 1176 N N . ALA A 1 152 ? 15.439 -4.008 -10.090 1.00 96.25 152 ALA A N 1
ATOM 1177 C CA . ALA A 1 152 ? 15.769 -3.943 -8.665 1.00 96.25 152 ALA A CA 1
ATOM 1178 C C . ALA A 1 152 ? 14.766 -3.088 -7.865 1.00 96.25 152 ALA A C 1
ATOM 1180 O O . ALA A 1 152 ? 14.384 -3.451 -6.753 1.00 96.25 152 ALA A O 1
ATOM 1181 N N . ASP A 1 153 ? 14.288 -1.980 -8.443 1.00 96.06 153 ASP A N 1
ATOM 1182 C CA . ASP A 1 153 ? 13.262 -1.140 -7.817 1.00 96.06 153 ASP A CA 1
ATOM 1183 C C . ASP A 1 153 ? 11.929 -1.885 -7.704 1.00 96.06 153 ASP A C 1
ATOM 1185 O O . ASP A 1 153 ? 11.270 -1.837 -6.664 1.00 96.06 153 ASP A O 1
ATOM 1189 N N . ALA A 1 154 ? 11.542 -2.609 -8.759 1.00 96.94 154 ALA A N 1
ATOM 1190 C CA . ALA A 1 154 ? 10.338 -3.427 -8.742 1.00 96.94 154 ALA A CA 1
ATOM 1191 C C . ALA A 1 154 ? 10.439 -4.572 -7.728 1.00 96.94 154 ALA A C 1
ATOM 1193 O O . ALA A 1 154 ? 9.492 -4.799 -6.983 1.00 96.94 154 ALA A O 1
ATOM 1194 N N . GLU A 1 155 ? 11.579 -5.254 -7.633 1.00 97.69 155 GLU A N 1
ATOM 1195 C CA . GLU A 1 155 ? 11.814 -6.303 -6.634 1.00 97.69 155 GLU A CA 1
ATOM 1196 C C . GLU A 1 155 ? 11.729 -5.764 -5.202 1.00 97.69 155 GLU A C 1
ATOM 1198 O O . GLU A 1 155 ? 11.055 -6.364 -4.357 1.00 97.69 155 GLU A O 1
ATOM 1203 N N . ARG A 1 156 ? 12.324 -4.592 -4.941 1.00 97.38 156 ARG A N 1
ATOM 1204 C CA . ARG A 1 156 ? 12.175 -3.892 -3.658 1.00 97.38 156 ARG A CA 1
ATOM 1205 C C . ARG A 1 156 ? 10.704 -3.597 -3.365 1.00 97.38 156 ARG A C 1
ATOM 1207 O O . ARG A 1 156 ? 10.215 -3.945 -2.290 1.00 97.38 156 ARG A O 1
ATOM 1214 N N . ALA A 1 157 ? 9.989 -2.989 -4.312 1.00 97.56 157 ALA A N 1
ATOM 1215 C CA . ALA A 1 157 ? 8.579 -2.640 -4.149 1.00 97.56 157 ALA A CA 1
ATOM 1216 C C . ALA A 1 157 ? 7.700 -3.881 -3.906 1.00 97.56 157 ALA A C 1
ATOM 1218 O O . ALA A 1 157 ? 6.827 -3.856 -3.038 1.00 97.56 157 ALA A O 1
ATOM 1219 N N . ILE A 1 158 ? 7.978 -4.987 -4.603 1.00 98.31 158 ILE A N 1
ATOM 1220 C CA . ILE A 1 158 ? 7.311 -6.281 -4.415 1.00 98.31 158 ILE A CA 1
ATOM 1221 C C . ILE A 1 158 ? 7.538 -6.806 -3.000 1.00 98.31 158 ILE A C 1
ATOM 1223 O O . ILE A 1 158 ? 6.585 -7.263 -2.370 1.00 98.31 158 ILE A O 1
ATOM 1227 N N . GLY A 1 159 ? 8.771 -6.753 -2.490 1.00 97.94 159 GLY A N 1
ATOM 1228 C CA . GLY A 1 159 ? 9.085 -7.171 -1.122 1.00 97.94 159 GLY A CA 1
ATOM 1229 C C . GLY A 1 159 ? 8.287 -6.377 -0.086 1.00 97.94 159 GLY A C 1
ATOM 1230 O O . GLY A 1 159 ? 7.610 -6.961 0.762 1.00 97.94 159 GLY A O 1
ATOM 1231 N N . LEU A 1 160 ? 8.289 -5.049 -0.219 1.00 97.75 160 LEU A N 1
ATOM 1232 C CA . LEU A 1 160 ? 7.534 -4.137 0.644 1.00 97.75 160 LEU A CA 1
ATOM 1233 C C . LEU A 1 160 ? 6.024 -4.423 0.610 1.00 97.75 160 LEU A C 1
ATOM 1235 O O . LEU A 1 160 ? 5.393 -4.574 1.660 1.00 97.75 160 LEU A O 1
ATOM 1239 N N . ALA A 1 161 ? 5.449 -4.558 -0.587 1.00 98.06 161 ALA A N 1
ATOM 1240 C CA . ALA A 1 161 ? 4.027 -4.834 -0.761 1.00 98.06 161 ALA A CA 1
ATOM 1241 C C . ALA A 1 161 ? 3.630 -6.219 -0.235 1.00 98.06 161 ALA A C 1
ATOM 1243 O O . ALA A 1 161 ? 2.601 -6.349 0.425 1.00 98.06 161 ALA A O 1
ATOM 1244 N N . ARG A 1 162 ? 4.456 -7.252 -0.451 1.00 98.06 162 ARG A N 1
ATOM 1245 C CA . ARG A 1 162 ? 4.215 -8.602 0.087 1.00 98.06 162 ARG A CA 1
ATOM 1246 C C . ARG A 1 162 ? 4.219 -8.619 1.609 1.00 98.06 162 ARG A C 1
ATOM 1248 O O . ARG A 1 162 ? 3.327 -9.231 2.193 1.00 98.06 162 ARG A O 1
ATOM 1255 N N . ASN A 1 163 ? 5.186 -7.956 2.238 1.00 97.06 163 ASN A N 1
ATOM 1256 C CA . ASN A 1 163 ? 5.273 -7.887 3.695 1.00 97.06 163 ASN A CA 1
ATOM 1257 C C . ASN A 1 163 ? 4.059 -7.158 4.281 1.00 97.06 163 ASN A C 1
ATOM 1259 O O . ASN A 1 163 ? 3.438 -7.654 5.221 1.00 97.06 163 ASN A O 1
ATOM 1263 N N . CYS A 1 164 ? 3.669 -6.029 3.680 1.00 96.81 164 CYS A N 1
ATOM 1264 C CA . CYS A 1 164 ? 2.472 -5.291 4.076 1.00 96.81 164 CYS A CA 1
ATOM 1265 C C . CYS A 1 164 ? 1.195 -6.123 3.881 1.00 96.81 164 CYS A C 1
ATOM 1267 O O . CYS A 1 164 ? 0.374 -6.224 4.787 1.00 96.81 164 CYS A O 1
ATOM 1269 N N . LEU A 1 165 ? 1.044 -6.804 2.746 1.00 96.81 165 LEU A N 1
ATOM 1270 C CA . LEU A 1 165 ? -0.125 -7.638 2.482 1.00 96.81 165 LEU A CA 1
ATOM 1271 C C . LEU A 1 165 ? -0.224 -8.832 3.442 1.00 96.81 165 LEU A C 1
ATOM 1273 O O . LEU A 1 165 ? -1.311 -9.161 3.922 1.00 96.81 165 LEU A O 1
ATOM 1277 N N . HIS A 1 166 ? 0.908 -9.476 3.731 1.00 95.44 166 HIS A N 1
ATOM 1278 C CA . HIS A 1 166 ? 0.982 -10.567 4.696 1.00 95.44 166 HIS A CA 1
ATOM 1279 C C . HIS A 1 166 ? 0.536 -10.091 6.079 1.00 95.44 166 HIS A C 1
ATOM 1281 O O . HIS A 1 166 ? -0.367 -10.687 6.662 1.00 95.44 166 HIS A O 1
ATOM 1287 N N . TRP A 1 167 ? 1.092 -8.978 6.557 1.00 94.75 167 TRP A N 1
ATOM 1288 C CA . TRP A 1 167 ? 0.677 -8.342 7.805 1.00 94.75 167 TRP A CA 1
ATOM 1289 C C . TRP A 1 167 ? -0.824 -8.028 7.828 1.00 94.75 167 TRP A C 1
ATOM 1291 O O . TRP A 1 167 ? -1.511 -8.460 8.749 1.00 94.75 167 TRP A O 1
ATOM 1301 N N . ALA A 1 168 ? -1.365 -7.376 6.795 1.00 94.12 168 ALA A N 1
ATOM 1302 C CA . ALA A 1 168 ? -2.780 -7.004 6.747 1.00 94.12 168 ALA A CA 1
ATOM 1303 C C . ALA A 1 168 ? -3.718 -8.223 6.742 1.00 94.12 168 ALA A C 1
ATOM 1305 O O . ALA A 1 168 ? -4.803 -8.167 7.315 1.00 94.12 168 ALA A O 1
ATOM 1306 N N . THR A 1 169 ? -3.292 -9.340 6.142 1.00 93.12 169 THR A N 1
ATOM 1307 C CA . THR A 1 169 ? -4.050 -10.603 6.154 1.00 93.12 169 THR A CA 1
ATOM 1308 C C . THR A 1 169 ? -4.146 -11.193 7.567 1.00 93.12 169 THR A C 1
ATOM 1310 O O . THR A 1 169 ? -5.190 -11.711 7.944 1.00 93.12 169 THR A O 1
ATOM 1313 N N . HIS A 1 170 ? -3.111 -11.042 8.399 1.00 89.62 170 HIS A N 1
ATOM 1314 C CA . HIS A 1 170 ? -3.143 -11.495 9.801 1.00 89.62 170 HIS A CA 1
ATOM 1315 C C . HIS A 1 170 ? -4.043 -10.629 10.696 1.00 89.62 170 HIS A C 1
ATOM 1317 O O . HIS A 1 170 ? -4.265 -10.961 11.860 1.00 89.62 170 HIS A O 1
ATOM 1323 N N . LEU A 1 171 ? -4.570 -9.522 10.166 1.00 86.69 171 LEU A N 1
ATOM 1324 C CA . LEU A 1 171 ? -5.555 -8.679 10.837 1.00 86.69 171 LEU A CA 1
ATOM 1325 C C . LEU A 1 171 ? -7.000 -9.035 10.436 1.00 86.69 171 LEU A C 1
ATOM 1327 O O . LEU A 1 171 ? -7.931 -8.362 10.879 1.00 86.69 171 LEU A O 1
ATOM 1331 N N . GLU A 1 172 ? -7.240 -10.055 9.601 1.00 72.69 172 GLU A N 1
ATOM 1332 C CA . GLU A 1 172 ? -8.616 -10.424 9.228 1.00 72.69 172 GLU A CA 1
ATOM 1333 C C . GLU A 1 172 ? -9.440 -10.945 10.418 1.00 72.69 172 GLU A C 1
ATOM 1335 O O . GLU A 1 172 ? -10.646 -10.688 10.470 1.00 72.69 172 GLU A O 1
ATOM 1340 N N . ASP A 1 173 ? -8.775 -11.545 11.409 1.00 66.62 173 ASP A N 1
ATOM 1341 C CA . ASP A 1 173 ? -9.387 -12.196 12.576 1.00 66.62 173 ASP A CA 1
ATOM 1342 C C . ASP A 1 173 ? -9.684 -11.245 13.755 1.00 66.62 173 ASP A C 1
ATOM 1344 O O . ASP A 1 173 ? -10.022 -11.693 14.854 1.00 66.62 173 ASP A O 1
ATOM 1348 N N . LEU A 1 174 ? -9.534 -9.923 13.590 1.00 64.12 174 LEU A N 1
ATOM 1349 C CA . LEU A 1 174 ? -9.728 -8.994 14.712 1.00 64.12 174 LEU A CA 1
ATOM 1350 C C . LEU A 1 174 ? -11.224 -8.831 15.081 1.00 64.12 174 LEU A C 1
ATOM 1352 O O . LEU A 1 174 ? -12.071 -8.661 14.193 1.00 64.12 174 LEU A O 1
ATOM 1356 N N . PRO A 1 175 ? -11.574 -8.828 16.387 1.00 59.72 175 PRO A N 1
ATOM 1357 C CA . PRO A 1 175 ? -12.929 -8.535 16.864 1.00 59.72 175 PRO A CA 1
ATOM 1358 C C . PRO A 1 175 ? -13.327 -7.074 16.585 1.00 59.72 175 PRO A C 1
ATOM 1360 O O . PRO A 1 175 ? -12.481 -6.242 16.268 1.00 59.72 175 PRO A O 1
ATOM 1363 N N . GLU A 1 176 ? -14.632 -6.766 16.615 1.00 55.12 176 GLU A N 1
ATOM 1364 C CA . GLU A 1 176 ? -15.118 -5.401 16.330 1.00 55.12 176 GLU A CA 1
ATOM 1365 C C . GLU A 1 176 ? -14.568 -4.404 17.367 1.00 55.12 176 GLU A C 1
ATOM 1367 O O . GLU A 1 176 ? -14.618 -4.697 18.566 1.00 55.12 176 GLU A O 1
ATOM 1372 N N . PRO A 1 177 ? -14.089 -3.218 16.957 1.00 53.09 177 PRO A N 1
ATOM 1373 C CA . PRO A 1 177 ? -13.794 -2.124 17.876 1.00 53.09 177 PRO A CA 1
ATOM 1374 C C . PRO A 1 177 ? -15.021 -1.805 18.745 1.00 53.09 177 PRO A C 1
ATOM 1376 O O . PRO A 1 177 ? -16.070 -1.421 18.236 1.00 53.09 177 PRO A O 1
ATOM 1379 N N . GLY A 1 178 ? -14.904 -1.996 20.062 1.00 52.69 178 GLY A N 1
ATOM 1380 C CA . GLY A 1 178 ? -16.002 -1.781 21.015 1.00 52.69 178 GLY A CA 1
ATOM 1381 C C . GLY A 1 178 ? -16.867 -3.012 21.312 1.00 52.69 178 GLY A C 1
ATOM 1382 O O . GLY A 1 178 ? -17.687 -2.957 22.226 1.00 52.69 178 GLY A O 1
ATOM 1383 N N . SER A 1 179 ? -16.651 -4.145 20.633 1.00 49.31 179 SER A N 1
ATOM 1384 C CA . SER A 1 179 ? -17.130 -5.435 21.132 1.00 49.31 179 SER A CA 1
ATOM 1385 C C . SER A 1 179 ? -16.263 -5.801 22.330 1.00 49.31 179 SER A C 1
ATOM 1387 O O . SER A 1 179 ? -15.115 -6.226 22.194 1.00 49.31 179 SER A O 1
ATOM 1389 N N . THR A 1 180 ? -16.793 -5.593 23.533 1.00 42.97 180 THR A N 1
ATOM 1390 C CA . THR A 1 180 ? -16.253 -6.268 24.707 1.00 42.97 180 THR A CA 1
ATOM 1391 C C . THR A 1 180 ? -16.252 -7.758 24.390 1.00 42.97 180 THR A C 1
ATOM 1393 O O . THR A 1 180 ? -17.265 -8.321 23.973 1.00 42.97 180 THR A O 1
ATOM 1396 N N . ALA A 1 181 ? -15.096 -8.398 24.539 1.00 44.53 181 ALA A N 1
ATOM 1397 C CA . ALA A 1 181 ? -14.989 -9.845 24.531 1.00 44.53 181 ALA A CA 1
ATOM 1398 C C . ALA A 1 181 ? -15.755 -10.390 25.750 1.00 44.53 181 ALA A C 1
ATOM 1400 O O . ALA A 1 181 ? -15.177 -10.712 26.779 1.00 44.53 181 ALA A O 1
ATOM 1401 N N . ALA A 1 182 ? -17.078 -10.423 25.658 1.00 44.31 182 ALA A N 1
ATOM 1402 C CA . ALA A 1 182 ? -17.986 -10.959 26.652 1.00 44.31 182 ALA A CA 1
ATOM 1403 C C . ALA A 1 182 ? -18.805 -12.059 25.983 1.00 44.31 182 ALA A C 1
ATOM 1405 O O . ALA A 1 182 ? -20.005 -11.910 25.803 1.00 44.31 182 ALA A O 1
ATOM 1406 N N . SER A 1 183 ? -18.131 -13.121 25.532 1.00 39.75 183 SER A N 1
ATOM 1407 C CA . SER A 1 183 ? -18.708 -14.439 25.204 1.00 39.75 183 SER A CA 1
ATOM 1408 C C . SER A 1 183 ? -17.591 -15.448 24.898 1.00 39.75 183 SER A C 1
ATOM 1410 O O . SER A 1 183 ? -17.604 -16.120 23.875 1.00 39.75 183 SER A O 1
ATOM 1412 N N . ALA A 1 184 ? -16.590 -15.550 25.771 1.00 38.69 184 ALA A N 1
ATOM 1413 C CA . ALA A 1 184 ? -15.830 -16.791 25.896 1.00 38.69 184 ALA A CA 1
ATOM 1414 C C . ALA A 1 184 ? -16.385 -17.505 27.132 1.00 38.69 184 ALA A C 1
ATOM 1416 O O . ALA A 1 184 ? -15.852 -17.365 28.230 1.00 38.69 184 ALA A O 1
ATOM 1417 N N . GLN A 1 185 ? -17.528 -18.179 26.976 1.00 33.16 185 GLN A N 1
ATOM 1418 C CA . GLN A 1 185 ? -17.910 -19.201 27.945 1.00 33.16 185 GLN A CA 1
ATOM 1419 C C . GLN A 1 185 ? -17.048 -20.441 27.683 1.00 33.16 185 GLN A C 1
ATOM 1421 O O . GLN A 1 185 ? -16.937 -20.850 26.525 1.00 33.16 185 GLN A O 1
ATOM 1426 N N . PRO A 1 186 ? -16.431 -21.028 28.718 1.00 43.41 186 PRO A N 1
ATOM 1427 C CA . PRO A 1 186 ? -15.785 -22.319 28.589 1.00 43.41 186 PRO A CA 1
ATOM 1428 C C . PRO A 1 186 ? -16.868 -23.402 28.502 1.00 43.41 186 PRO A C 1
ATOM 1430 O O . PRO A 1 186 ? -17.820 -23.388 29.285 1.00 43.41 186 PRO A O 1
ATOM 1433 N N . MET A 1 187 ? -16.707 -24.330 27.562 1.00 37.12 187 MET A N 1
ATOM 1434 C CA . MET A 1 187 ? -17.218 -25.695 27.700 1.00 37.12 187 MET A CA 1
ATOM 1435 C C . MET A 1 187 ? -16.033 -26.613 27.954 1.00 37.12 187 MET A C 1
ATOM 1437 O O . MET A 1 187 ? -15.002 -26.414 27.271 1.00 37.12 187 MET A O 1
#

Radius of gyration: 19.58 Å; chains: 1; bounding box: 46×60×56 Å

Sequence (187 aa):
SREAARAGAALAEADAAERRVVDKVLAGRYLQEAKLEMVVVRRLMKDSEDGLRAMPSRAVWHCQQAVEMALKSAMLRTCGLTEKEKYGKGDNSLRELAQSLRSASAMTEQQRRAQQLPMSDDDMAWLKQAYLAARYPNASRCDVPAYQYGMADAERAIGLARNCLHWATHLEDLPEPGSTAASAQPM

pLDDT: mean 82.56, std 15.84, range [33.16, 98.38]

InterPro domains:
  IPR007842 HEPN domain [PF05168] (58-168)
  IPR007842 HEPN domain [PS50910] (37-164)

Secondary structure (DSSP, 8-state):
-HHHHHHHHHHHHHHHHH--B--HHHHHHHHHHHHHHHHHHHHHTS--TTSPPP-HHHHHHHHHHHHHHHHHHHHHHHT-B-HHHHHT-S---HHHHHHHHHHS---SHHHHHTTS-SS-HHHHHHHHHHHHHTTS-BTTB-S-GGGS--HHHHHHHHHHHHHHHHHHHTTTTPPPTT---------